Protein AF-A0A537DXW2-F1 (afdb_monomer_lite)

Radius of gyration: 21.52 Å; chains: 1; bounding box: 60×39×65 Å

Secondary structure (DSSP, 8-state):
----THHHHHHHHHHHHHHHHHHHHHHHHHHHHHHHHHHHHHHHHHHT--HHHHHHHHTTHHHHHHHHHHHHHHHHHHHHHHHHH---HHHHHHHHHHHHHHHHT--HHHHHHHHHHHHHHHHHHHHHHH--EEETTT--EEEEETTTEEEETTT--EE----PPPHHHHHHHHHHHHHHHHHHHHTTTS---HHHHHHHHHHHHHHHHHHHHHHHHHHHHHH----EE----TT--------

Sequence (243 aa):
MAVSNSGGDLLSQIIKRDVAKAARGAALLYIVNAIIVILFDLAIFLIGTPFFLFWVRLTGFEWILDSFATVIALYAVAAFLWARHKQGAGLGVHFYILGLLGLTAGALLFSWGGVQFLSAGYWLRQYHKSGVARSGMDGGEVAVYGNQSLVNQKSSRLVRIGYDIPRSWIKAGAVAFVVGIVLYYSRYLVQASFGLISAAGIGWILLIDGISLVGSLFVQRMYMQGYVRLPPSAGYDDRTQPS

Foldseek 3Di:
DDDDPVFLVLVVVQLLVVLLVLLVLLLVLLVVVLVVLVVVVVVCVVVDDPPPVVVVVVVCVSVVLSVLSVVLSVLSVVLSVCSVPDQDLVSLVSLQVSLVSLLVNLDLSSLLSSQSSPLSSVSSNLCVQQSWKAFPPPRATWTDDPNHWIARPVVRDTFDPFRDDPPVLLVQLQVLLVQLVCLLCVCVVDDDDPVSVVSNSSSSSSNSNSCSSNVVVVCSVPPRPGGIDSDHHDPPDPPDDDD

pLDDT: mean 70.37, std 15.04, range [30.23, 91.75]

Structure (mmCIF, N/CA/C/O backbone):
data_AF-A0A537DXW2-F1
#
_entry.id   AF-A0A537DXW2-F1
#
loop_
_atom_site.group_PDB
_atom_site.id
_atom_site.type_symbol
_atom_site.label_atom_id
_atom_site.label_alt_id
_atom_site.label_comp_id
_atom_site.label_asym_id
_atom_site.label_entity_id
_atom_site.label_seq_id
_atom_site.pdbx_PDB_ins_code
_atom_site.Cartn_x
_atom_site.Cartn_y
_atom_site.Cartn_z
_atom_site.occupancy
_atom_site.B_iso_or_equiv
_atom_site.auth_seq_id
_atom_site.auth_comp_id
_atom_site.auth_asym_id
_atom_site.auth_atom_id
_atom_site.pdbx_PDB_model_num
ATOM 1 N N . MET A 1 1 ? -30.648 8.014 32.872 1.00 32.00 1 MET A N 1
ATOM 2 C CA . MET A 1 1 ? -29.562 7.148 33.380 1.00 32.00 1 MET A CA 1
ATOM 3 C C . MET A 1 1 ? -28.525 7.033 32.277 1.00 32.00 1 MET A C 1
ATOM 5 O O . MET A 1 1 ? -28.891 6.695 31.160 1.00 32.00 1 MET A O 1
ATOM 9 N N . ALA A 1 2 ? -27.292 7.459 32.548 1.00 30.34 2 ALA A N 1
ATOM 10 C CA . ALA A 1 2 ? -26.235 7.599 31.552 1.00 30.34 2 ALA A CA 1
ATOM 11 C C . ALA A 1 2 ? -25.697 6.224 31.128 1.00 30.34 2 ALA A C 1
ATOM 13 O O . ALA A 1 2 ? -25.146 5.493 31.946 1.00 30.34 2 ALA A O 1
ATOM 14 N N . VAL A 1 3 ? -25.856 5.884 29.848 1.00 33.69 3 VAL A N 1
ATOM 15 C CA . VAL A 1 3 ? -25.162 4.754 29.223 1.00 33.69 3 VAL A CA 1
ATOM 16 C C . VAL A 1 3 ? -23.713 5.190 29.011 1.00 33.69 3 VAL A C 1
ATOM 18 O O . VAL A 1 3 ? -23.442 6.153 28.296 1.00 33.69 3 VAL A O 1
ATOM 21 N N . SER A 1 4 ? -22.781 4.535 29.697 1.00 33.47 4 SER A N 1
ATOM 22 C CA . SER A 1 4 ? -21.355 4.849 29.648 1.00 33.47 4 SER A CA 1
ATOM 23 C C . SER A 1 4 ? -20.779 4.583 28.253 1.00 33.47 4 SER A C 1
ATOM 25 O O . SER A 1 4 ? -20.608 3.436 27.845 1.00 33.47 4 SER A O 1
ATOM 27 N N . ASN A 1 5 ? -20.426 5.660 27.555 1.00 40.28 5 ASN A N 1
ATOM 28 C CA . ASN A 1 5 ? -19.821 5.707 26.217 1.00 40.28 5 ASN A CA 1
ATOM 29 C C . ASN A 1 5 ? -18.340 5.241 26.163 1.00 40.28 5 ASN A C 1
ATOM 31 O O . ASN A 1 5 ? -17.616 5.560 25.224 1.00 40.28 5 ASN A O 1
ATOM 35 N N . SER A 1 6 ? -17.849 4.499 27.161 1.00 46.34 6 SER A N 1
ATOM 36 C CA . SER A 1 6 ? -16.411 4.235 27.354 1.00 46.34 6 SER A CA 1
ATOM 37 C C . SER A 1 6 ? -15.802 3.237 26.358 1.00 46.34 6 SER A C 1
ATOM 39 O O . SER A 1 6 ? -14.612 3.317 26.052 1.00 46.34 6 SER A O 1
ATOM 41 N N . GLY A 1 7 ? -16.599 2.313 25.810 1.00 47.34 7 GLY A N 1
ATOM 42 C CA . GLY A 1 7 ? -16.123 1.314 24.842 1.00 47.34 7 GLY A CA 1
ATOM 43 C C . GLY A 1 7 ? -15.805 1.891 23.456 1.00 47.34 7 GLY A C 1
ATOM 44 O O . GLY A 1 7 ? -14.847 1.457 22.813 1.00 47.34 7 GLY A O 1
ATOM 45 N N . GLY A 1 8 ? -16.565 2.903 23.019 1.00 55.16 8 GLY A N 1
ATOM 46 C CA . GLY A 1 8 ? -16.348 3.590 21.741 1.00 55.16 8 GLY A CA 1
ATOM 47 C C . GLY A 1 8 ? -15.055 4.407 21.730 1.00 55.16 8 GLY A C 1
ATOM 48 O O . GLY A 1 8 ? -14.306 4.370 20.754 1.00 55.16 8 GLY A O 1
ATOM 49 N N . ASP A 1 9 ? -14.735 5.065 22.846 1.00 66.00 9 ASP A N 1
ATOM 50 C CA . ASP A 1 9 ? -13.517 5.870 22.976 1.00 66.00 9 ASP A CA 1
ATOM 51 C C . ASP A 1 9 ? -12.240 5.021 22.971 1.00 66.00 9 ASP A C 1
ATOM 53 O O . ASP A 1 9 ? -11.249 5.398 22.340 1.00 66.00 9 ASP A O 1
ATOM 57 N N . LEU A 1 10 ? -12.256 3.844 23.602 1.00 68.88 10 LEU A N 1
ATOM 58 C CA . LEU A 1 10 ? -11.097 2.946 23.629 1.00 68.88 10 LEU A CA 1
ATOM 59 C C . LEU A 1 10 ? -10.863 2.255 22.279 1.00 68.88 10 LEU A C 1
ATOM 61 O O . LEU A 1 10 ? -9.730 2.229 21.797 1.00 68.88 10 LEU A O 1
ATOM 65 N N . LEU A 1 11 ? -11.912 1.756 21.616 1.00 70.50 11 LEU A N 1
ATOM 66 C CA . LEU A 1 11 ? -11.786 1.158 20.281 1.00 70.50 11 LEU A CA 1
ATOM 67 C C . LEU A 1 11 ? -11.264 2.183 19.258 1.00 70.50 11 LEU A C 1
ATOM 69 O O . LEU A 1 11 ? -10.358 1.879 18.478 1.00 70.50 11 LEU A O 1
ATOM 73 N N . SER A 1 12 ? -11.771 3.420 19.328 1.00 72.44 12 SER A N 1
ATOM 74 C CA . SER A 1 12 ? -11.280 4.573 18.564 1.00 72.44 12 SER A CA 1
ATOM 75 C C . SER A 1 12 ? -9.779 4.776 18.756 1.00 72.44 12 SER A C 1
ATOM 77 O O . SER A 1 12 ? -9.037 4.897 17.784 1.00 72.44 12 SER A O 1
ATOM 79 N N . GLN A 1 13 ? -9.301 4.782 20.003 1.00 75.88 13 GLN A N 1
ATOM 80 C CA . GLN A 1 13 ? -7.884 4.985 20.309 1.00 75.88 13 GLN A CA 1
ATOM 81 C C . GLN A 1 13 ? -6.996 3.860 19.768 1.00 75.88 13 GLN A C 1
ATOM 83 O O . GLN A 1 13 ? -5.937 4.145 19.202 1.00 75.88 13 GLN A O 1
ATOM 88 N N . ILE A 1 14 ? -7.422 2.599 19.890 1.00 75.12 14 ILE A N 1
ATOM 89 C CA . ILE A 1 14 ? -6.649 1.453 19.394 1.00 75.12 14 ILE A CA 1
ATOM 90 C C . ILE A 1 14 ? -6.556 1.502 17.860 1.00 75.12 14 ILE A C 1
ATOM 92 O O . ILE A 1 14 ? -5.457 1.401 17.315 1.00 75.12 14 ILE A O 1
ATOM 96 N N . ILE A 1 15 ? -7.671 1.751 17.162 1.00 76.12 15 ILE A N 1
ATOM 97 C CA . ILE A 1 15 ? -7.683 1.871 15.694 1.00 76.12 15 ILE A CA 1
ATOM 98 C C . ILE A 1 15 ? -6.811 3.044 15.245 1.00 76.12 15 ILE A C 1
ATOM 100 O O . ILE A 1 15 ? -5.989 2.885 14.343 1.00 76.12 15 ILE A O 1
ATOM 104 N N . LYS A 1 16 ? -6.920 4.203 15.907 1.00 78.19 16 LYS A N 1
ATOM 105 C CA . LYS A 1 16 ? -6.106 5.382 15.587 1.00 78.19 16 LYS A CA 1
ATOM 106 C C . LYS A 1 16 ? -4.612 5.101 15.732 1.00 78.19 16 LYS A C 1
ATOM 108 O O . LYS A 1 16 ? -3.823 5.480 14.862 1.00 78.19 16 LYS A O 1
ATOM 113 N N . ARG A 1 17 ? -4.219 4.418 16.809 1.00 79.88 17 ARG A N 1
ATOM 114 C CA . ARG A 1 17 ? -2.830 4.016 17.058 1.00 79.88 17 ARG A CA 1
ATOM 115 C C . ARG A 1 17 ? -2.320 3.069 15.975 1.00 79.88 17 ARG A C 1
ATOM 117 O O . ARG A 1 17 ? -1.222 3.271 15.457 1.00 79.88 17 ARG A O 1
ATOM 124 N N . ASP A 1 18 ? -3.103 2.055 15.630 1.00 77.75 18 ASP A N 1
ATOM 125 C CA . ASP A 1 18 ? -2.675 1.015 14.696 1.00 77.75 18 ASP A CA 1
ATOM 126 C C . ASP A 1 18 ? -2.626 1.540 13.249 1.00 77.75 18 ASP A C 1
ATOM 128 O O . ASP A 1 18 ? -1.686 1.225 12.518 1.00 77.75 18 ASP A O 1
ATOM 132 N N . VAL A 1 19 ? -3.545 2.439 12.873 1.00 80.06 19 VAL A N 1
ATOM 133 C CA . VAL A 1 19 ? -3.497 3.205 11.615 1.00 80.06 19 VAL A CA 1
ATOM 134 C C . VAL A 1 19 ? -2.250 4.084 11.549 1.00 80.06 19 VAL A C 1
ATOM 136 O O . VAL A 1 19 ? -1.533 4.052 10.551 1.00 80.06 19 VAL A O 1
ATOM 139 N N . ALA A 1 20 ? -1.944 4.843 12.606 1.00 83.25 20 ALA A N 1
ATOM 140 C CA . ALA A 1 20 ? -0.754 5.693 12.632 1.00 83.25 20 ALA A CA 1
ATOM 141 C C . ALA A 1 20 ? 0.541 4.867 12.549 1.00 83.25 20 ALA A C 1
ATOM 143 O O . ALA A 1 20 ? 1.503 5.283 11.903 1.00 83.25 20 ALA A O 1
ATOM 144 N N . LYS A 1 21 ? 0.565 3.676 13.162 1.00 83.62 21 LYS A N 1
ATOM 145 C CA . LYS A 1 21 ? 1.690 2.739 13.067 1.00 83.62 21 LYS A CA 1
ATOM 146 C C . LYS A 1 21 ? 1.869 2.205 11.643 1.00 83.62 21 LYS A C 1
ATOM 148 O O . LYS A 1 21 ? 3.000 2.175 11.163 1.00 83.62 21 LYS A O 1
ATOM 153 N N . ALA A 1 22 ? 0.781 1.831 10.967 1.00 81.31 22 ALA A N 1
ATOM 154 C CA . ALA A 1 22 ? 0.820 1.391 9.573 1.00 81.31 22 ALA A CA 1
ATOM 155 C C . ALA A 1 22 ? 1.251 2.527 8.632 1.00 81.31 22 ALA A C 1
ATOM 157 O O . ALA A 1 22 ? 2.165 2.344 7.836 1.00 81.31 22 ALA A O 1
ATOM 158 N N . ALA A 1 23 ? 0.683 3.727 8.791 1.00 85.12 23 ALA A N 1
ATOM 159 C CA . ALA A 1 23 ? 1.073 4.907 8.020 1.00 85.12 23 ALA A CA 1
ATOM 160 C C . ALA A 1 23 ? 2.555 5.267 8.222 1.00 85.12 23 ALA A C 1
ATOM 162 O O . ALA A 1 23 ? 3.233 5.637 7.269 1.00 85.12 23 ALA A O 1
ATOM 163 N N . ARG A 1 24 ? 3.088 5.105 9.443 1.00 87.06 24 ARG A N 1
ATOM 164 C CA . ARG A 1 24 ? 4.523 5.276 9.718 1.00 87.06 24 ARG A CA 1
ATOM 165 C C . ARG A 1 24 ? 5.373 4.259 8.962 1.00 87.06 24 ARG A C 1
ATOM 167 O O . ARG A 1 24 ? 6.374 4.640 8.367 1.00 87.06 24 ARG A O 1
ATOM 174 N N . GLY A 1 25 ? 5.000 2.979 9.022 1.00 85.00 25 GLY A N 1
ATOM 175 C CA . GLY A 1 25 ? 5.703 1.908 8.313 1.00 85.00 25 GLY A CA 1
ATOM 176 C C . GLY A 1 25 ? 5.724 2.153 6.806 1.00 85.00 25 GLY A C 1
ATOM 177 O O . GLY A 1 25 ? 6.784 2.106 6.188 1.00 85.00 25 GLY A O 1
ATOM 178 N N . ALA A 1 26 ? 4.576 2.522 6.244 1.00 85.38 26 ALA A N 1
ATOM 179 C CA . ALA A 1 26 ? 4.427 2.847 4.835 1.00 85.38 26 ALA A CA 1
ATOM 180 C C . ALA A 1 26 ? 5.252 4.077 4.421 1.00 85.38 26 ALA A C 1
ATOM 182 O O . ALA A 1 26 ? 5.969 4.029 3.424 1.00 85.38 26 ALA A O 1
ATOM 183 N N . ALA A 1 27 ? 5.223 5.153 5.215 1.00 87.94 27 ALA A N 1
ATOM 184 C CA . ALA A 1 27 ? 6.027 6.346 4.957 1.00 87.94 27 ALA A CA 1
ATOM 185 C C . ALA A 1 27 ? 7.534 6.045 4.994 1.00 87.94 27 ALA A C 1
ATOM 187 O O . ALA A 1 27 ? 8.271 6.524 4.138 1.00 87.94 27 ALA A O 1
ATOM 188 N N . LEU A 1 28 ? 7.993 5.211 5.935 1.00 89.94 28 LEU A N 1
ATOM 189 C CA . LEU A 1 28 ? 9.390 4.770 5.977 1.00 89.94 28 LEU A CA 1
ATOM 190 C C . LEU A 1 28 ? 9.774 3.982 4.724 1.00 89.94 28 LEU A C 1
ATOM 192 O O . LEU A 1 28 ? 10.837 4.232 4.167 1.00 89.94 28 LEU A O 1
ATOM 196 N N . LEU A 1 29 ? 8.912 3.080 4.248 1.00 87.44 29 LEU A N 1
ATOM 197 C CA . LEU A 1 29 ? 9.158 2.346 3.004 1.00 87.44 29 LEU A CA 1
ATOM 198 C C . LEU A 1 29 ? 9.270 3.284 1.800 1.00 87.44 29 LEU A C 1
ATOM 200 O O . LEU A 1 29 ? 10.146 3.088 0.965 1.00 87.44 29 LEU A O 1
ATOM 204 N N . TYR A 1 30 ? 8.434 4.323 1.738 1.00 89.25 30 TYR A N 1
ATOM 205 C CA . TYR A 1 30 ? 8.470 5.305 0.653 1.00 89.25 30 TYR A CA 1
ATOM 206 C C . TYR A 1 30 ? 9.748 6.148 0.693 1.00 89.25 30 TYR A C 1
ATOM 208 O O . TYR A 1 30 ? 10.359 6.367 -0.348 1.00 89.25 30 TYR A O 1
ATOM 216 N N . ILE A 1 31 ? 10.189 6.567 1.886 1.00 88.69 31 ILE A N 1
ATOM 217 C CA . ILE A 1 31 ? 11.461 7.283 2.072 1.00 88.69 31 ILE A CA 1
ATOM 218 C C . ILE A 1 31 ? 12.637 6.402 1.655 1.00 88.69 31 ILE A C 1
ATOM 220 O O . ILE A 1 31 ? 13.476 6.833 0.871 1.00 88.69 31 ILE A O 1
ATOM 224 N N . VAL A 1 32 ? 12.703 5.170 2.168 1.00 89.00 32 VAL A N 1
ATOM 225 C CA . VAL A 1 32 ? 13.796 4.242 1.851 1.00 89.00 32 VAL A CA 1
ATOM 226 C C . VAL A 1 32 ? 13.831 3.968 0.352 1.00 89.00 32 VAL A C 1
ATOM 228 O O . VAL A 1 32 ? 14.907 3.985 -0.236 1.00 89.00 32 VAL A O 1
ATOM 231 N N . ASN A 1 33 ? 12.670 3.789 -0.284 1.00 86.88 33 ASN A N 1
ATOM 232 C CA . ASN A 1 33 ? 12.611 3.611 -1.727 1.00 86.88 33 ASN A CA 1
ATOM 233 C C . ASN A 1 33 ? 13.124 4.844 -2.482 1.00 86.88 33 ASN A C 1
ATOM 235 O O . ASN A 1 33 ? 13.945 4.689 -3.376 1.00 86.88 33 ASN A O 1
ATOM 239 N N . ALA A 1 34 ? 12.693 6.053 -2.107 1.00 84.31 34 ALA A N 1
ATOM 240 C CA . ALA A 1 34 ? 13.171 7.287 -2.732 1.00 84.31 34 ALA A CA 1
ATOM 241 C C . ALA A 1 34 ? 14.695 7.444 -2.598 1.00 84.31 34 ALA A C 1
ATOM 243 O O . ALA A 1 34 ? 15.363 7.765 -3.573 1.00 84.31 34 ALA A O 1
ATOM 244 N N . ILE A 1 35 ? 15.260 7.136 -1.425 1.00 85.81 35 ILE A N 1
ATOM 245 C CA . ILE A 1 35 ? 16.714 7.154 -1.209 1.00 85.81 35 ILE A CA 1
ATOM 246 C C . ILE A 1 35 ? 17.415 6.138 -2.115 1.00 85.81 35 ILE A C 1
ATOM 248 O O . ILE A 1 35 ? 18.430 6.469 -2.717 1.00 85.81 35 ILE A O 1
ATOM 252 N N . ILE A 1 36 ? 16.893 4.912 -2.222 1.00 85.06 36 ILE A N 1
ATOM 253 C CA . ILE A 1 36 ? 17.482 3.875 -3.081 1.00 85.06 36 ILE A CA 1
ATOM 254 C C . ILE A 1 36 ? 17.478 4.315 -4.545 1.00 85.06 36 ILE A C 1
ATOM 256 O O . ILE A 1 36 ? 18.496 4.141 -5.205 1.00 85.06 36 ILE A O 1
ATOM 260 N N . VAL A 1 37 ? 16.376 4.891 -5.035 1.00 79.69 37 VAL A N 1
ATOM 261 C CA . VAL A 1 37 ? 1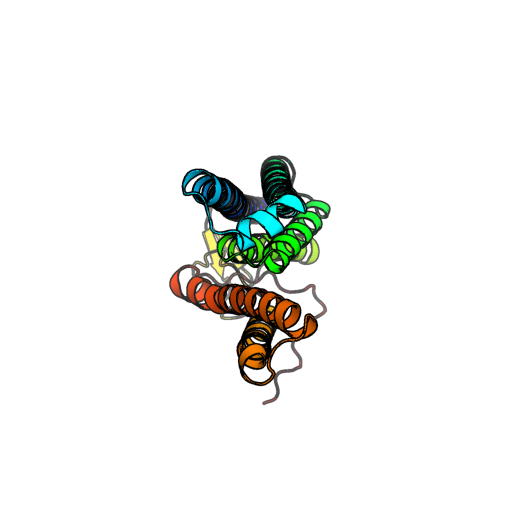6.268 5.382 -6.420 1.00 79.69 37 VAL A CA 1
ATOM 262 C C . VAL A 1 37 ? 17.313 6.472 -6.682 1.00 79.69 37 VAL A C 1
ATOM 264 O O . VAL A 1 37 ? 18.156 6.291 -7.554 1.00 79.69 37 VAL A O 1
ATOM 267 N N . ILE A 1 38 ? 17.375 7.500 -5.829 1.00 80.75 38 ILE A N 1
ATOM 268 C CA . ILE A 1 38 ? 18.338 8.606 -5.964 1.00 80.75 38 ILE A CA 1
ATOM 269 C C . ILE A 1 38 ? 19.791 8.102 -5.903 1.00 80.75 38 ILE A C 1
ATOM 271 O O . ILE A 1 38 ? 20.649 8.526 -6.677 1.00 80.75 38 ILE A O 1
ATOM 275 N N . LEU A 1 39 ? 20.102 7.192 -4.970 1.00 80.12 39 LEU A N 1
ATOM 276 C CA . LEU A 1 39 ? 21.452 6.634 -4.837 1.00 80.12 39 LEU A CA 1
ATOM 277 C C . LEU A 1 39 ? 21.829 5.744 -6.023 1.00 80.12 39 LEU A C 1
ATOM 279 O O . LEU A 1 39 ? 22.996 5.720 -6.412 1.00 80.12 39 LEU A O 1
ATOM 283 N N . PHE A 1 40 ? 20.872 5.006 -6.583 1.00 76.00 40 PHE A N 1
ATOM 284 C CA . PHE A 1 40 ? 21.092 4.175 -7.759 1.00 76.00 40 PHE A CA 1
ATOM 285 C C . PHE A 1 40 ? 21.366 5.037 -8.997 1.00 76.00 40 PHE A C 1
ATOM 287 O O . PHE A 1 40 ? 22.355 4.797 -9.694 1.00 76.00 40 PHE A O 1
ATOM 294 N N . ASP A 1 41 ? 20.589 6.101 -9.198 1.00 69.62 41 ASP A N 1
ATOM 295 C CA . ASP A 1 41 ? 20.779 7.060 -10.292 1.00 69.62 41 ASP A CA 1
ATOM 296 C C . ASP A 1 41 ? 22.130 7.799 -10.167 1.00 69.62 41 ASP A C 1
ATOM 298 O O . ASP A 1 41 ? 22.854 8.000 -11.156 1.00 69.62 41 ASP A O 1
ATOM 302 N N . LEU A 1 42 ? 22.553 8.107 -8.934 1.00 71.38 42 LEU A N 1
ATOM 303 C CA . LEU A 1 42 ? 23.879 8.656 -8.634 1.00 71.38 42 LEU A CA 1
ATOM 304 C C . LEU A 1 42 ? 25.015 7.640 -8.864 1.00 71.38 42 LEU A C 1
ATOM 306 O O . LEU A 1 42 ? 26.071 7.996 -9.386 1.00 71.38 42 LEU A O 1
ATOM 310 N N . ALA A 1 43 ? 24.835 6.369 -8.504 1.00 70.12 43 ALA A N 1
ATOM 311 C CA . ALA A 1 43 ? 25.845 5.333 -8.735 1.00 70.12 43 ALA A CA 1
ATOM 312 C C . ALA A 1 43 ? 26.067 5.090 -10.238 1.00 70.12 43 ALA A C 1
ATOM 314 O O . ALA A 1 43 ? 27.208 4.988 -10.693 1.00 70.12 43 ALA A O 1
ATOM 315 N N . ILE A 1 44 ? 24.987 5.087 -11.025 1.00 65.75 44 ILE A N 1
ATOM 316 C CA . ILE A 1 44 ? 25.038 5.023 -12.492 1.00 65.75 44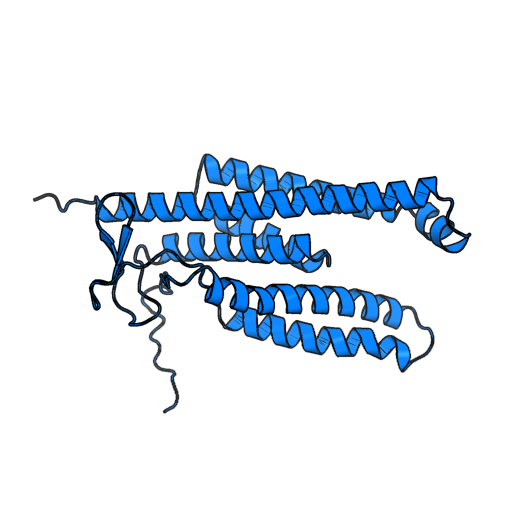 ILE A CA 1
ATOM 317 C C . ILE A 1 44 ? 25.779 6.234 -13.083 1.00 65.75 44 ILE A C 1
ATOM 319 O O . ILE A 1 44 ? 26.501 6.083 -14.072 1.00 65.75 44 ILE A O 1
ATOM 323 N N . PHE A 1 45 ? 25.641 7.423 -12.477 1.00 62.00 45 PHE A N 1
ATOM 324 C CA . PHE A 1 45 ? 26.415 8.620 -12.837 1.00 62.00 45 PHE A CA 1
ATOM 325 C C . PHE A 1 45 ? 27.913 8.441 -12.618 1.00 62.00 45 PHE A C 1
ATOM 327 O O . PHE A 1 45 ? 28.697 8.694 -13.529 1.00 62.00 45 PHE A O 1
ATOM 334 N N . LEU A 1 46 ? 28.303 7.983 -11.432 1.00 65.31 46 LEU A N 1
ATOM 335 C CA . LEU A 1 46 ? 29.707 7.882 -11.033 1.00 65.31 46 LEU A CA 1
ATOM 336 C C . LEU A 1 46 ? 30.477 6.808 -11.812 1.00 65.31 46 LEU A C 1
ATOM 338 O O . LEU A 1 46 ? 31.673 6.965 -12.040 1.00 65.31 46 LEU A O 1
ATOM 342 N N . ILE A 1 47 ? 29.807 5.729 -12.224 1.00 62.97 47 ILE A N 1
ATOM 343 C CA . ILE A 1 47 ? 30.449 4.563 -12.853 1.00 62.97 47 ILE A CA 1
ATOM 344 C C . ILE A 1 47 ? 30.603 4.728 -14.381 1.00 62.97 47 ILE A C 1
ATOM 346 O O . ILE A 1 47 ? 31.291 3.932 -15.014 1.00 62.97 47 ILE A O 1
ATOM 350 N N . GLY A 1 48 ? 30.059 5.796 -14.981 1.00 55.22 48 GLY A N 1
ATOM 351 C CA . GLY A 1 48 ? 30.260 6.107 -16.402 1.00 55.22 48 GLY A CA 1
ATOM 352 C C . GLY A 1 48 ? 29.609 5.066 -17.312 1.00 55.22 48 GLY A C 1
ATOM 353 O O . GLY A 1 48 ? 30.265 4.185 -17.862 1.00 55.22 48 GLY A O 1
ATOM 354 N N . THR A 1 49 ? 28.289 5.136 -17.460 1.00 54.78 49 THR A N 1
ATOM 355 C CA . THR A 1 49 ? 27.549 4.145 -18.248 1.00 54.78 49 THR A CA 1
ATOM 356 C C . THR A 1 49 ? 27.653 4.374 -19.766 1.00 54.78 49 THR A C 1
ATOM 358 O O . THR A 1 49 ? 27.767 5.512 -20.227 1.00 54.78 49 THR A O 1
ATOM 361 N N . PRO A 1 50 ? 27.623 3.286 -20.567 1.00 54.97 50 PRO A N 1
ATOM 362 C CA . PRO A 1 50 ? 27.781 3.323 -22.019 1.00 54.97 50 PRO A CA 1
ATOM 363 C C . PRO A 1 50 ? 26.686 4.161 -22.696 1.00 54.97 50 PRO A C 1
ATOM 365 O O . PRO A 1 50 ? 25.574 4.283 -22.184 1.00 54.97 50 PRO A O 1
ATOM 368 N N . PHE A 1 51 ? 27.014 4.689 -23.880 1.00 52.50 51 PHE A N 1
ATOM 369 C CA . PHE A 1 51 ? 26.288 5.681 -24.696 1.00 52.50 51 PHE A CA 1
ATOM 370 C C . PHE A 1 51 ? 24.739 5.649 -24.632 1.00 52.50 51 PHE A C 1
ATOM 372 O O . PHE A 1 51 ? 24.112 6.699 -24.677 1.00 52.50 51 PHE A O 1
ATOM 379 N N . PHE A 1 52 ? 24.096 4.483 -24.501 1.00 50.97 52 PHE A N 1
ATOM 380 C CA . PHE A 1 52 ? 22.632 4.346 -24.444 1.00 50.97 52 PHE A CA 1
ATOM 381 C C . PHE A 1 52 ? 21.984 4.888 -23.152 1.00 50.97 52 PHE A C 1
ATOM 383 O O . PHE A 1 52 ? 20.971 5.582 -23.229 1.00 50.97 52 PHE A O 1
ATOM 390 N N . LEU A 1 53 ? 22.568 4.638 -21.972 1.00 53.31 53 LEU A N 1
ATOM 391 C CA . LEU A 1 53 ? 22.055 5.189 -20.703 1.00 53.31 53 LEU A CA 1
ATOM 392 C C . LEU A 1 53 ? 22.303 6.703 -20.613 1.00 53.31 53 LEU A C 1
ATOM 394 O O . LEU A 1 53 ? 21.478 7.441 -20.084 1.00 53.31 53 LEU A O 1
ATOM 398 N N . PHE A 1 54 ? 23.374 7.183 -21.249 1.00 52.38 54 PHE A N 1
ATOM 399 C CA . PHE A 1 54 ? 23.651 8.611 -21.410 1.00 52.38 54 PHE A CA 1
ATOM 400 C C . PHE A 1 54 ? 22.574 9.340 -22.247 1.00 52.38 54 PHE A C 1
ATOM 402 O O . PHE A 1 54 ? 22.192 10.462 -21.916 1.00 52.38 54 PHE A O 1
ATOM 409 N N . TRP A 1 55 ? 22.020 8.695 -23.286 1.00 49.94 55 TRP A N 1
ATOM 410 C CA . TRP A 1 55 ? 20.923 9.244 -24.103 1.00 49.94 55 TRP A CA 1
ATOM 411 C C . TRP A 1 55 ? 19.588 9.328 -23.355 1.00 49.94 55 TRP A C 1
ATOM 413 O O . TRP A 1 55 ? 18.910 10.349 -23.453 1.00 49.94 55 TRP A O 1
ATOM 423 N N . VAL A 1 56 ? 19.225 8.307 -22.567 1.00 52.97 56 VAL A N 1
ATOM 424 C CA . VAL A 1 56 ? 18.049 8.364 -21.670 1.00 52.97 56 VAL A CA 1
ATOM 425 C C . VAL A 1 56 ? 18.186 9.532 -20.688 1.00 52.97 56 VAL A C 1
ATOM 427 O O . VAL A 1 56 ? 17.211 10.221 -20.391 1.00 52.97 56 VAL A O 1
ATOM 430 N N . ARG A 1 57 ? 19.414 9.853 -20.282 1.00 52.41 57 ARG A N 1
ATOM 431 C CA . ARG A 1 57 ? 19.719 10.966 -19.385 1.00 52.41 57 ARG A CA 1
ATOM 432 C C . ARG A 1 57 ? 19.528 12.361 -19.971 1.00 52.41 57 ARG A C 1
ATOM 434 O O . ARG A 1 57 ? 18.992 13.235 -19.294 1.00 52.41 57 ARG A O 1
ATOM 441 N N . LEU A 1 58 ? 19.917 12.572 -21.231 1.00 52.16 58 LEU A N 1
ATOM 442 C CA . LEU A 1 58 ? 19.728 13.852 -21.934 1.00 52.16 58 LEU A CA 1
ATOM 443 C C . LEU A 1 58 ? 18.246 14.235 -22.082 1.00 52.16 58 LEU A C 1
ATOM 445 O O . LEU A 1 58 ? 17.934 15.409 -22.259 1.00 52.16 58 LEU A O 1
ATOM 449 N N . THR A 1 59 ? 17.330 13.268 -21.960 1.00 56.53 59 THR A N 1
ATOM 450 C CA . THR A 1 59 ? 15.881 13.521 -22.003 1.00 56.53 59 THR A CA 1
ATOM 451 C C . THR A 1 59 ? 15.299 14.073 -20.693 1.00 56.53 59 THR A C 1
ATOM 453 O O . THR A 1 59 ? 14.127 14.437 -20.663 1.00 56.53 59 THR A O 1
ATOM 456 N N . GLY A 1 60 ? 16.083 14.147 -19.607 1.00 59.19 60 GLY A N 1
ATOM 457 C CA . GLY A 1 60 ? 15.617 14.629 -18.298 1.00 59.19 60 GLY A CA 1
ATOM 458 C C . GLY A 1 60 ? 14.734 13.635 -17.529 1.00 59.19 60 GLY A C 1
ATOM 459 O O . GLY A 1 60 ? 14.220 13.965 -16.464 1.00 59.19 60 GLY A O 1
ATOM 460 N N . PHE A 1 61 ? 14.569 12.415 -18.045 1.00 60.69 61 PHE A N 1
ATOM 461 C CA . PHE A 1 61 ? 13.658 11.405 -17.507 1.00 60.69 61 PHE A CA 1
ATOM 462 C C . PHE A 1 61 ? 14.031 10.920 -16.092 1.00 60.69 61 PHE A C 1
ATOM 464 O O . PHE A 1 61 ? 13.139 10.700 -15.278 1.00 60.69 61 PHE A O 1
ATOM 471 N N . GLU A 1 62 ? 15.324 10.832 -15.759 1.00 63.12 62 GLU A N 1
ATOM 472 C CA . GLU A 1 62 ? 15.796 10.463 -14.406 1.00 63.12 62 GLU A CA 1
ATOM 473 C C . GLU A 1 62 ? 15.393 11.506 -13.354 1.00 63.12 62 GLU A C 1
ATOM 475 O O . GLU A 1 62 ? 14.770 11.172 -12.351 1.00 63.12 62 GLU A O 1
ATOM 480 N N . TRP A 1 63 ? 15.610 12.795 -13.638 1.00 64.75 63 TRP A N 1
ATOM 481 C CA . TRP A 1 63 ? 15.198 13.889 -12.749 1.00 64.75 63 TRP A CA 1
ATOM 482 C C . TRP A 1 63 ? 13.692 13.888 -12.482 1.00 64.75 63 TRP A C 1
ATOM 484 O O . TRP A 1 63 ? 13.245 14.239 -11.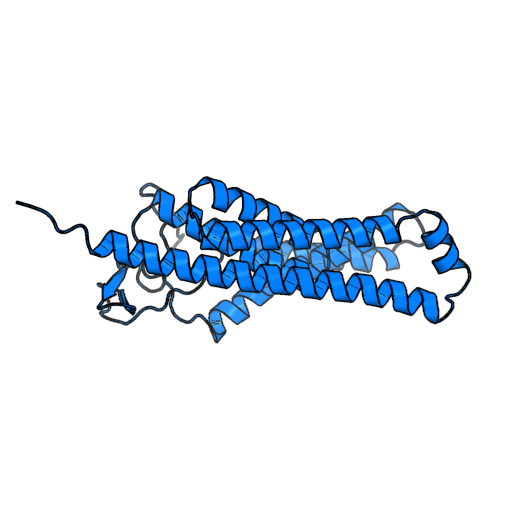388 1.00 64.75 63 TRP A O 1
ATOM 494 N N . ILE A 1 64 ? 12.901 13.495 -13.483 1.00 68.62 64 ILE A N 1
ATOM 495 C CA . ILE A 1 64 ? 11.450 13.365 -13.366 1.00 68.62 64 ILE A CA 1
ATOM 496 C C . ILE A 1 64 ? 11.098 12.211 -12.416 1.00 68.62 64 ILE A C 1
ATOM 498 O O . ILE A 1 64 ? 10.270 12.402 -11.524 1.00 68.62 64 ILE A O 1
ATOM 502 N N . LEU A 1 65 ? 11.740 11.046 -12.547 1.00 70.19 65 LEU A N 1
ATOM 503 C CA . LEU A 1 65 ? 11.520 9.894 -11.664 1.00 70.19 65 LEU A CA 1
ATOM 504 C C . LEU A 1 65 ? 11.949 10.171 -10.216 1.00 70.19 65 LEU A C 1
ATOM 506 O O . LEU A 1 65 ? 11.168 9.906 -9.299 1.00 70.19 65 LEU A O 1
ATOM 510 N N . ASP A 1 66 ? 13.119 10.777 -10.014 1.00 73.12 66 ASP A N 1
ATOM 511 C CA . ASP A 1 66 ? 13.607 11.211 -8.700 1.00 73.12 66 ASP A CA 1
ATOM 512 C C . ASP A 1 66 ? 12.650 12.211 -8.046 1.00 73.12 66 ASP A C 1
ATOM 514 O O . ASP A 1 66 ? 12.300 12.091 -6.863 1.00 73.12 66 ASP A O 1
ATOM 518 N N . SER A 1 67 ? 12.158 13.178 -8.828 1.00 77.06 67 SER A N 1
ATOM 519 C CA . SER A 1 67 ? 11.184 14.161 -8.356 1.00 77.06 67 SER A CA 1
ATOM 520 C C . SER A 1 67 ? 9.869 13.491 -7.963 1.00 77.06 67 SER A C 1
ATOM 522 O O . SER A 1 67 ? 9.332 13.782 -6.894 1.00 77.06 67 SER A O 1
ATOM 524 N N . PHE A 1 68 ? 9.362 12.553 -8.771 1.00 81.06 68 PHE A N 1
ATOM 525 C CA . PHE A 1 68 ? 8.142 11.813 -8.448 1.00 81.06 68 PHE A CA 1
ATOM 526 C C . PHE A 1 68 ? 8.301 10.969 -7.180 1.00 81.06 68 PHE A C 1
ATOM 528 O O . PHE A 1 68 ? 7.447 11.043 -6.293 1.00 81.06 68 PHE A O 1
ATOM 535 N N . ALA A 1 69 ? 9.397 10.218 -7.051 1.00 82.06 69 ALA A N 1
ATOM 536 C CA . ALA A 1 69 ? 9.677 9.410 -5.867 1.00 82.06 69 ALA A CA 1
ATOM 537 C C . ALA A 1 69 ? 9.762 10.279 -4.600 1.00 82.06 69 ALA A C 1
ATOM 539 O O . ALA A 1 69 ? 9.176 9.942 -3.566 1.00 82.06 69 ALA A O 1
ATOM 540 N N . THR A 1 70 ? 10.417 11.437 -4.703 1.00 85.25 70 THR A N 1
ATOM 541 C CA . THR A 1 70 ? 10.559 12.399 -3.604 1.00 85.25 70 THR A CA 1
ATOM 542 C C . THR A 1 70 ? 9.217 13.015 -3.209 1.00 85.25 70 THR A C 1
ATOM 544 O O . THR A 1 70 ? 8.880 13.047 -2.025 1.00 85.25 70 THR A O 1
ATOM 547 N N . VAL A 1 71 ? 8.405 13.457 -4.175 1.00 87.88 71 VAL A N 1
ATOM 548 C CA . VAL A 1 71 ? 7.075 14.036 -3.912 1.00 87.88 71 VAL A CA 1
ATOM 549 C C . VAL A 1 71 ? 6.147 13.013 -3.255 1.00 87.88 71 VAL A C 1
ATOM 551 O O . VAL A 1 71 ? 5.459 13.342 -2.287 1.00 87.88 71 VAL A O 1
ATOM 554 N N . ILE A 1 72 ? 6.159 11.761 -3.721 1.00 87.38 72 ILE A N 1
ATOM 555 C CA . ILE A 1 72 ? 5.378 10.670 -3.124 1.00 87.38 72 ILE A CA 1
ATOM 556 C C . ILE A 1 72 ? 5.819 10.415 -1.674 1.00 87.38 72 ILE A C 1
ATOM 558 O O . ILE A 1 72 ? 4.970 10.288 -0.786 1.00 87.38 72 ILE A O 1
ATOM 562 N N . ALA A 1 73 ? 7.128 10.393 -1.403 1.00 87.75 73 ALA A N 1
ATOM 563 C CA . ALA A 1 73 ? 7.657 10.225 -0.052 1.00 87.75 73 ALA A CA 1
ATOM 564 C C . ALA A 1 73 ? 7.279 11.395 0.873 1.00 87.75 73 ALA A C 1
ATOM 566 O O . ALA A 1 73 ? 6.807 11.171 1.990 1.00 87.75 73 ALA A O 1
ATOM 567 N N . LEU A 1 74 ? 7.406 12.639 0.406 1.00 91.75 74 LEU A N 1
ATOM 568 C CA . LEU A 1 74 ? 7.005 13.830 1.162 1.00 91.75 74 LEU A CA 1
ATOM 569 C C . LEU A 1 74 ? 5.510 13.817 1.486 1.00 91.75 74 LEU A C 1
ATOM 571 O O . LEU A 1 74 ? 5.115 14.085 2.624 1.00 91.75 74 LEU A O 1
ATOM 575 N N . TYR A 1 75 ? 4.675 13.446 0.517 1.00 91.19 75 TYR A N 1
ATOM 576 C CA . TYR A 1 75 ? 3.238 13.338 0.725 1.00 91.19 75 TYR A CA 1
ATOM 577 C C . TYR A 1 75 ? 2.882 12.229 1.729 1.00 91.19 75 TYR A C 1
ATOM 579 O O . TYR A 1 75 ? 2.031 12.433 2.597 1.00 91.19 75 TYR A O 1
ATOM 587 N N . ALA A 1 76 ? 3.585 11.092 1.694 1.00 88.50 76 ALA A N 1
ATOM 588 C CA . ALA A 1 76 ? 3.429 10.022 2.679 1.00 88.50 76 ALA A CA 1
ATOM 589 C C . ALA A 1 76 ? 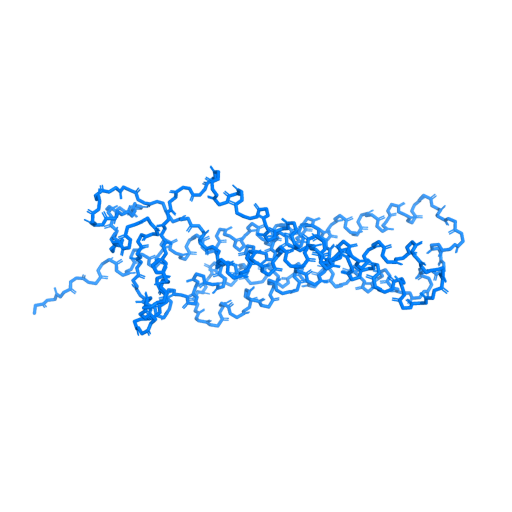3.794 10.474 4.101 1.00 88.50 76 ALA A C 1
ATOM 591 O O . ALA A 1 76 ? 3.074 10.164 5.055 1.00 88.50 76 ALA A O 1
ATOM 592 N N . VAL A 1 77 ? 4.872 11.251 4.249 1.00 90.12 77 VAL A N 1
ATOM 593 C CA . VAL A 1 77 ? 5.272 11.843 5.534 1.00 90.12 77 VAL A CA 1
ATOM 594 C C . VAL A 1 77 ? 4.220 12.828 6.031 1.00 90.12 77 VAL A C 1
ATOM 596 O O . VAL A 1 77 ? 3.818 12.749 7.192 1.00 90.12 77 VAL A O 1
ATOM 599 N N . ALA A 1 78 ? 3.728 13.715 5.164 1.00 89.38 78 ALA A N 1
ATOM 600 C CA . ALA A 1 78 ? 2.679 14.666 5.516 1.00 89.38 78 ALA A CA 1
ATOM 601 C C . ALA A 1 78 ? 1.401 13.949 5.981 1.00 89.38 78 ALA A C 1
ATOM 603 O O . ALA A 1 78 ? 0.846 14.292 7.026 1.00 89.38 78 ALA A O 1
ATOM 604 N N . ALA A 1 79 ? 0.974 12.901 5.271 1.00 87.19 79 ALA A N 1
ATOM 605 C CA . ALA A 1 79 ? -0.185 12.099 5.651 1.00 87.19 79 ALA A CA 1
ATOM 606 C C . ALA A 1 79 ? 0.026 11.349 6.977 1.00 87.19 79 ALA A C 1
ATOM 608 O O . ALA A 1 79 ? -0.888 11.290 7.799 1.00 87.19 79 ALA A O 1
ATOM 609 N N . PHE A 1 80 ? 1.226 10.819 7.233 1.00 86.31 80 PHE A N 1
ATOM 610 C CA . PHE A 1 80 ? 1.571 10.218 8.524 1.00 86.31 80 PHE A CA 1
ATOM 611 C C . PHE A 1 80 ? 1.529 11.244 9.669 1.00 86.31 80 PHE A C 1
ATOM 613 O O . PHE A 1 80 ? 0.931 10.982 10.717 1.00 86.31 80 PHE A O 1
ATOM 620 N N . LEU A 1 81 ? 2.135 12.421 9.483 1.00 86.38 81 LEU A N 1
ATOM 621 C CA . LEU A 1 81 ? 2.113 13.490 10.482 1.00 86.38 81 LEU A CA 1
ATOM 622 C C . LEU A 1 81 ? 0.679 13.945 10.753 1.00 86.38 81 LEU A C 1
ATOM 624 O O . LEU A 1 81 ? 0.293 14.079 11.915 1.00 86.38 81 LEU A O 1
ATOM 628 N N . TRP A 1 82 ? -0.139 14.082 9.710 1.00 85.19 82 TRP A N 1
ATOM 629 C CA . TRP A 1 82 ? -1.561 14.372 9.852 1.00 85.19 82 TRP A CA 1
ATOM 630 C C . TRP A 1 82 ? -2.269 13.273 10.651 1.00 85.19 82 TRP A C 1
ATOM 632 O O . TRP A 1 82 ? -2.923 13.577 11.647 1.00 85.19 82 TRP A O 1
ATOM 642 N N . ALA A 1 83 ? -2.045 11.998 10.328 1.00 81.19 83 ALA A N 1
ATOM 643 C CA . ALA A 1 83 ? -2.612 10.864 11.057 1.00 81.19 83 ALA A CA 1
ATOM 644 C C . ALA A 1 83 ? -2.246 10.845 12.547 1.00 81.19 83 ALA A C 1
ATOM 646 O O . ALA A 1 83 ? -3.031 10.384 13.377 1.00 81.19 83 ALA A O 1
ATOM 647 N N . ARG A 1 84 ? -1.068 11.363 12.905 1.00 79.81 84 ARG A N 1
ATOM 648 C CA . ARG A 1 84 ? -0.641 11.501 14.301 1.00 79.81 84 ARG A CA 1
ATOM 649 C C . ARG A 1 84 ? -1.400 12.605 15.049 1.00 79.81 84 ARG A C 1
ATOM 651 O O . ARG A 1 84 ? -1.589 12.473 16.252 1.00 79.81 84 ARG A O 1
ATOM 658 N N . HIS A 1 85 ? -1.824 13.669 14.364 1.00 77.62 85 HIS A N 1
ATOM 659 C CA . HIS A 1 85 ? -2.392 14.869 14.995 1.00 77.62 85 HIS A CA 1
ATOM 660 C C . HIS A 1 85 ? -3.923 14.930 14.910 1.00 77.62 85 HIS A C 1
ATOM 662 O O . HIS A 1 85 ? -4.578 15.311 15.877 1.00 77.62 85 HIS A O 1
ATOM 668 N N . LYS A 1 86 ? -4.512 14.564 13.765 1.00 73.75 86 LYS A N 1
ATOM 669 C CA . LYS A 1 86 ? -5.962 14.584 13.527 1.00 73.75 86 LYS A CA 1
ATOM 670 C C . LYS A 1 86 ? -6.365 13.423 12.622 1.00 73.75 86 LYS A C 1
ATOM 672 O O . LYS A 1 86 ? -5.956 13.358 11.469 1.00 73.75 86 LYS A O 1
ATOM 677 N N . GLN A 1 87 ? -7.226 12.541 13.126 1.00 66.75 87 GLN A N 1
ATOM 678 C CA . GLN A 1 87 ? -7.812 11.455 12.338 1.00 66.75 87 GLN A CA 1
ATOM 679 C C . GLN A 1 87 ? -9.288 11.749 12.085 1.00 66.75 87 GLN A C 1
ATOM 681 O O . GLN A 1 87 ? -10.092 11.746 13.017 1.00 66.75 87 GLN A O 1
ATOM 686 N N . GLY A 1 88 ? -9.620 12.042 10.830 1.00 66.00 88 GLY A N 1
ATOM 687 C CA . GLY A 1 88 ? -10.985 12.275 10.363 1.00 66.00 88 GLY A CA 1
ATOM 688 C C . GLY A 1 88 ? -11.239 11.569 9.035 1.00 66.00 88 GLY A C 1
ATOM 689 O O . GLY A 1 88 ? -10.302 11.089 8.398 1.00 66.00 88 GLY A O 1
ATOM 690 N N . ALA A 1 89 ? -12.496 11.543 8.592 1.00 63.97 89 ALA A N 1
ATOM 691 C CA . ALA A 1 89 ? -12.920 10.785 7.412 1.00 63.97 89 ALA A CA 1
ATOM 692 C C . ALA A 1 89 ? -12.135 11.134 6.127 1.00 63.97 89 ALA A C 1
ATOM 694 O O . ALA A 1 89 ? -11.879 10.250 5.310 1.00 63.97 89 ALA A O 1
ATOM 695 N N . GLY A 1 90 ? -11.691 12.390 5.978 1.00 74.25 90 GLY A N 1
ATOM 696 C CA . GLY A 1 90 ? -10.875 12.834 4.840 1.00 74.25 90 GLY A CA 1
ATOM 697 C C . GLY A 1 90 ? -9.489 12.182 4.765 1.00 74.25 90 GLY A C 1
ATOM 698 O O . GLY A 1 90 ? -8.988 11.934 3.673 1.00 74.25 90 GLY A O 1
ATOM 699 N N . LEU A 1 91 ? -8.896 11.801 5.903 1.00 82.56 91 LEU A N 1
ATOM 700 C CA . LEU A 1 91 ? -7.569 11.172 5.952 1.00 82.56 91 LEU A CA 1
ATOM 701 C C . LEU A 1 91 ? -7.548 9.810 5.242 1.00 82.56 91 LEU A C 1
ATOM 703 O O . LEU A 1 91 ? -6.560 9.454 4.603 1.00 82.56 91 LEU A O 1
ATOM 707 N N . GLY A 1 92 ? -8.661 9.070 5.299 1.00 81.69 92 GLY A N 1
ATOM 708 C CA . GLY A 1 92 ? -8.786 7.790 4.606 1.00 81.69 92 GLY A CA 1
ATOM 709 C C . GLY A 1 92 ? -8.609 7.928 3.092 1.00 81.69 92 GLY A C 1
ATOM 710 O O . GLY A 1 92 ? -7.989 7.068 2.476 1.00 81.69 92 GLY A O 1
ATOM 711 N N . VAL A 1 93 ? -9.085 9.029 2.497 1.00 86.19 93 VAL A N 1
ATOM 712 C CA . VAL A 1 93 ? -8.930 9.310 1.058 1.00 86.19 93 VAL A CA 1
ATOM 713 C C . VAL A 1 93 ? -7.461 9.526 0.701 1.00 86.19 93 VAL A C 1
ATOM 715 O O . VAL A 1 93 ? -6.980 8.939 -0.264 1.00 86.19 93 VAL A O 1
ATOM 718 N N . HIS A 1 94 ? -6.724 10.291 1.510 1.00 89.25 94 HIS A N 1
ATOM 719 C CA . HIS A 1 94 ? -5.290 10.511 1.301 1.00 89.25 94 HIS A CA 1
ATOM 720 C C . HIS A 1 94 ? -4.493 9.203 1.356 1.00 89.25 94 HIS A C 1
ATOM 722 O O . HIS A 1 94 ? -3.599 8.993 0.539 1.00 89.25 94 HIS A O 1
ATOM 728 N N . PHE A 1 95 ? -4.863 8.284 2.251 1.00 88.56 95 PHE A N 1
ATOM 729 C CA . PHE A 1 95 ? -4.273 6.948 2.291 1.00 88.56 95 PHE A CA 1
ATOM 730 C C . PHE A 1 95 ? -4.607 6.100 1.058 1.00 88.56 95 PHE A C 1
ATOM 732 O O . PHE A 1 95 ? -3.730 5.400 0.563 1.00 88.56 95 PHE A O 1
ATOM 739 N N . TYR A 1 96 ? -5.818 6.191 0.502 1.00 88.06 96 TYR A N 1
ATOM 740 C CA . TYR A 1 96 ? -6.111 5.525 -0.772 1.00 88.06 96 TYR A CA 1
ATOM 741 C C . TYR A 1 96 ? -5.286 6.094 -1.929 1.00 88.06 96 TYR A C 1
ATOM 743 O O . TYR A 1 96 ? -4.751 5.322 -2.719 1.00 88.06 96 TYR A O 1
ATOM 751 N N . ILE A 1 97 ? -5.144 7.422 -2.005 1.00 89.75 97 ILE A N 1
ATOM 752 C CA . ILE A 1 97 ? -4.325 8.080 -3.034 1.00 89.75 97 ILE A CA 1
ATOM 753 C C . ILE A 1 97 ? -2.865 7.632 -2.912 1.00 89.75 97 ILE A C 1
ATOM 755 O O . ILE A 1 97 ? -2.281 7.194 -3.896 1.00 89.75 97 ILE A O 1
ATOM 759 N N . LEU A 1 98 ? -2.288 7.682 -1.708 1.00 90.00 98 LEU A N 1
ATOM 760 C CA . LEU A 1 98 ? -0.922 7.210 -1.457 1.00 90.00 98 LEU A CA 1
ATOM 761 C C . LEU A 1 98 ? -0.750 5.731 -1.789 1.00 90.00 98 LEU A C 1
ATOM 763 O O . LEU A 1 98 ? 0.275 5.347 -2.346 1.00 90.00 98 LEU A O 1
ATOM 767 N N . GLY A 1 99 ? -1.762 4.927 -1.475 1.00 86.94 99 GLY A N 1
ATOM 768 C CA . GLY A 1 99 ? -1.835 3.522 -1.829 1.00 86.94 99 GLY A CA 1
ATOM 769 C C . GLY A 1 99 ? -1.740 3.279 -3.332 1.00 86.94 99 GLY A C 1
ATOM 770 O O . GLY A 1 99 ? -0.899 2.505 -3.778 1.00 86.94 99 GLY A O 1
ATOM 771 N N . LEU A 1 100 ? -2.561 3.986 -4.111 1.00 89.94 100 LEU A N 1
ATOM 772 C CA . LEU A 1 100 ? -2.558 3.911 -5.572 1.00 89.94 100 LEU A CA 1
ATOM 773 C C . LEU A 1 100 ? -1.232 4.389 -6.164 1.00 89.94 100 LEU A C 1
ATOM 775 O O . LEU A 1 100 ? -0.681 3.697 -7.013 1.00 89.94 100 LEU A O 1
ATOM 779 N N . LEU A 1 101 ? -0.694 5.511 -5.674 1.00 88.12 101 LEU A N 1
ATOM 780 C CA . LEU A 1 101 ? 0.602 6.034 -6.115 1.00 88.12 101 LEU A CA 1
ATOM 781 C C . LEU A 1 101 ? 1.724 5.007 -5.915 1.00 88.12 101 LEU A C 1
ATOM 783 O O . LEU A 1 101 ? 2.542 4.820 -6.812 1.00 88.12 101 LEU A O 1
ATOM 787 N N . GLY A 1 102 ? 1.727 4.306 -4.776 1.00 84.25 102 GLY A N 1
ATOM 788 C CA . GLY A 1 102 ? 2.711 3.263 -4.481 1.00 84.25 102 GLY A CA 1
ATOM 789 C C . GLY A 1 102 ? 2.634 2.061 -5.414 1.00 84.25 102 GLY A C 1
ATOM 790 O O . GLY A 1 102 ? 3.672 1.583 -5.864 1.00 84.25 102 GLY A O 1
ATOM 791 N N . LEU A 1 103 ? 1.420 1.604 -5.736 1.00 84.44 103 LEU A N 1
ATOM 792 C CA . LEU A 1 103 ? 1.213 0.514 -6.695 1.00 84.44 103 LEU A CA 1
ATOM 793 C C . LEU A 1 103 ? 1.673 0.934 -8.103 1.00 84.44 103 LEU A C 1
ATOM 795 O O . LEU A 1 103 ? 2.515 0.297 -8.725 1.00 84.44 103 LEU A O 1
ATOM 799 N N . THR A 1 104 ? 1.244 2.110 -8.568 1.00 82.19 104 THR A N 1
ATOM 800 C CA . THR A 1 104 ? 1.597 2.589 -9.916 1.00 82.19 104 THR A CA 1
ATOM 801 C C . THR A 1 104 ? 3.083 2.895 -10.111 1.00 82.19 104 THR A C 1
ATOM 803 O O . THR A 1 104 ? 3.541 2.948 -11.248 1.00 82.19 104 THR A O 1
ATOM 806 N N . ALA A 1 105 ? 3.842 3.096 -9.028 1.00 78.38 105 ALA A N 1
ATOM 807 C CA . ALA A 1 105 ? 5.265 3.410 -9.101 1.00 78.38 105 ALA A CA 1
ATOM 808 C C . ALA A 1 105 ? 6.138 2.200 -9.481 1.00 78.38 105 ALA A C 1
ATOM 810 O O . ALA A 1 105 ? 7.276 2.388 -9.903 1.00 78.38 105 ALA A O 1
ATOM 811 N N . GLY A 1 106 ? 5.642 0.963 -9.332 1.00 66.38 106 GLY A N 1
ATOM 812 C CA . GLY A 1 106 ? 6.340 -0.223 -9.839 1.00 66.38 106 GLY A CA 1
ATOM 813 C C . GLY A 1 106 ? 7.587 -0.662 -9.080 1.00 66.38 106 GLY A C 1
ATOM 814 O O . GLY A 1 106 ? 8.302 -1.536 -9.558 1.00 66.38 106 GLY A O 1
ATOM 815 N N . ALA A 1 107 ? 7.874 -0.078 -7.916 1.00 77.81 107 ALA A N 1
ATOM 816 C CA . ALA A 1 107 ? 8.971 -0.505 -7.051 1.00 77.81 107 ALA A CA 1
ATOM 817 C C . ALA A 1 107 ? 8.429 -1.323 -5.878 1.00 77.81 107 ALA A C 1
ATOM 819 O O . ALA A 1 107 ? 7.406 -0.975 -5.293 1.00 77.81 107 ALA A O 1
ATOM 820 N N . LEU A 1 108 ? 9.127 -2.392 -5.487 1.00 80.94 108 LEU A N 1
ATOM 821 C CA . LEU A 1 108 ? 8.623 -3.337 -4.484 1.00 80.94 108 LEU A CA 1
ATOM 822 C C . LEU A 1 108 ? 8.342 -2.680 -3.126 1.00 80.94 108 LEU A C 1
ATOM 824 O O . LEU A 1 108 ? 7.317 -2.962 -2.512 1.00 80.94 108 LEU A O 1
ATOM 828 N N . LEU A 1 109 ? 9.199 -1.761 -2.672 1.00 83.38 109 LEU A N 1
ATOM 829 C CA . LEU A 1 109 ? 8.974 -1.045 -1.412 1.00 83.38 109 LEU A CA 1
ATOM 830 C C . LEU A 1 109 ? 7.817 -0.038 -1.519 1.00 83.38 109 LEU A C 1
ATOM 832 O O . LEU A 1 109 ? 7.058 0.107 -0.559 1.00 83.38 109 LEU A O 1
ATOM 836 N N . PHE A 1 110 ? 7.641 0.615 -2.675 1.00 84.06 110 PHE A N 1
ATOM 837 C CA . PHE A 1 110 ? 6.482 1.478 -2.928 1.00 84.06 110 PHE A CA 1
ATOM 838 C C . PHE A 1 110 ? 5.184 0.678 -2.998 1.00 84.06 110 PHE A C 1
ATOM 840 O O . PHE A 1 110 ? 4.210 1.058 -2.358 1.00 84.06 110 PHE A O 1
ATOM 847 N N . SER A 1 111 ? 5.174 -0.459 -3.684 1.00 84.31 111 SER A N 1
ATOM 848 C CA . SER A 1 111 ? 4.003 -1.324 -3.777 1.00 84.31 111 SER A CA 1
ATOM 849 C C . SER A 1 111 ? 3.624 -1.885 -2.401 1.00 84.31 111 SER A C 1
ATOM 851 O O . SER A 1 111 ? 2.476 -1.783 -1.964 1.00 84.31 111 SER A O 1
ATOM 853 N N . TRP A 1 112 ? 4.611 -2.344 -1.625 1.00 84.31 112 TRP A N 1
ATOM 854 C CA . TRP A 1 112 ? 4.397 -2.828 -0.261 1.00 84.31 112 TRP A CA 1
ATOM 855 C C . TRP A 1 112 ? 3.912 -1.735 0.704 1.00 84.31 112 TRP A C 1
ATOM 857 O O . TRP A 1 112 ? 2.989 -1.957 1.494 1.00 84.31 112 TRP A O 1
ATOM 867 N N . GLY A 1 113 ? 4.502 -0.537 0.650 1.00 83.62 113 GLY A N 1
ATOM 868 C CA . GLY A 1 113 ? 4.008 0.618 1.405 1.00 83.62 113 GLY A CA 1
ATOM 869 C C . GLY A 1 113 ? 2.616 1.057 0.936 1.00 83.62 113 GLY A C 1
ATOM 870 O O . GLY A 1 113 ? 1.780 1.435 1.756 1.00 83.62 113 GLY A O 1
ATOM 871 N N . GLY A 1 114 ? 2.324 0.906 -0.356 1.00 84.44 114 GLY A N 1
ATOM 872 C CA . GLY A 1 114 ? 1.025 1.175 -0.957 1.00 84.44 114 GLY A CA 1
ATOM 873 C C . GLY A 1 114 ? -0.057 0.277 -0.376 1.00 84.44 114 GLY A C 1
ATOM 874 O O . GLY A 1 114 ? -1.087 0.773 0.077 1.00 84.44 114 GLY A O 1
ATOM 875 N N . VAL A 1 115 ? 0.208 -1.027 -0.252 1.00 83.94 115 VAL A N 1
ATOM 876 C CA . VAL A 1 115 ? -0.696 -1.968 0.429 1.00 83.94 115 VAL A CA 1
ATOM 877 C C . VAL A 1 115 ? -0.948 -1.552 1.883 1.00 83.94 115 VAL A C 1
ATOM 879 O O . VAL A 1 115 ? -2.091 -1.609 2.346 1.00 83.94 115 VAL A O 1
ATOM 882 N N . GLN A 1 116 ? 0.071 -1.079 2.607 1.00 85.19 116 GLN A N 1
ATOM 883 C CA . GLN A 1 116 ? -0.101 -0.595 3.984 1.00 85.19 116 GLN A CA 1
ATOM 884 C C . GLN A 1 116 ? -0.979 0.662 4.057 1.00 85.19 116 GLN A C 1
ATOM 886 O O . GLN A 1 116 ? -1.866 0.730 4.911 1.00 85.19 116 GLN A O 1
ATOM 891 N N . PHE A 1 117 ? -0.792 1.626 3.151 1.00 86.50 117 PHE A N 1
ATOM 892 C CA . PHE A 1 117 ? -1.643 2.814 3.065 1.00 86.50 117 PHE A CA 1
ATOM 893 C C . PHE A 1 117 ? -3.080 2.471 2.658 1.00 86.50 117 PHE A C 1
ATOM 895 O O . PHE A 1 117 ? -4.017 2.900 3.330 1.00 86.50 117 PHE A O 1
ATOM 902 N N . LEU A 1 118 ? -3.281 1.633 1.635 1.00 85.75 118 LEU A N 1
ATOM 903 C CA . LEU A 1 118 ? -4.612 1.158 1.239 1.00 85.75 118 LEU A CA 1
ATOM 904 C C . LEU A 1 118 ? -5.338 0.505 2.416 1.00 85.75 118 LEU A C 1
ATOM 906 O O . LEU A 1 118 ? -6.513 0.782 2.664 1.00 85.75 118 LEU A O 1
ATOM 910 N N . SER A 1 119 ? -4.625 -0.322 3.177 1.00 80.25 119 SER A N 1
ATOM 911 C CA . SER A 1 119 ? -5.192 -1.003 4.337 1.00 80.25 119 SER A CA 1
ATOM 912 C C . SER A 1 119 ? -5.542 -0.019 5.460 1.00 80.25 119 SER A C 1
ATOM 914 O O . SER A 1 119 ? -6.644 -0.079 6.003 1.00 80.25 119 SER A O 1
ATOM 916 N N . ALA A 1 120 ? -4.676 0.959 5.745 1.00 81.50 120 ALA A N 1
ATOM 917 C CA . ALA A 1 120 ? -4.955 2.028 6.705 1.00 81.50 120 ALA A CA 1
ATOM 918 C C . ALA A 1 120 ? -6.196 2.857 6.315 1.00 81.50 120 ALA A C 1
ATOM 920 O O . ALA A 1 120 ? -7.062 3.115 7.154 1.00 81.50 120 ALA A O 1
ATOM 921 N N . GLY A 1 121 ? -6.325 3.224 5.034 1.00 81.81 121 GLY A N 1
ATOM 922 C CA . GLY A 1 121 ? -7.503 3.913 4.498 1.00 81.81 121 GLY A CA 1
ATOM 923 C C . GLY A 1 121 ? -8.775 3.065 4.584 1.00 81.81 121 GLY A C 1
ATOM 924 O O . GLY A 1 121 ? -9.855 3.577 4.898 1.00 81.81 121 GLY A O 1
ATOM 925 N N . TYR A 1 122 ? -8.653 1.755 4.368 1.00 80.25 122 TYR A N 1
ATOM 926 C CA . TYR A 1 122 ? -9.742 0.797 4.525 1.00 80.25 122 TYR A CA 1
ATOM 927 C C . TYR A 1 122 ? -10.243 0.706 5.963 1.00 80.25 122 TYR A C 1
ATOM 929 O O . TYR A 1 122 ? -11.446 0.866 6.181 1.00 80.25 122 TYR A O 1
ATOM 937 N N . TRP A 1 123 ? -9.358 0.547 6.949 1.00 78.19 123 TRP A N 1
ATOM 938 C CA . TRP A 1 123 ? -9.770 0.461 8.355 1.00 78.19 123 TRP A CA 1
ATOM 939 C C . TRP A 1 123 ? -10.407 1.755 8.847 1.00 78.19 123 TRP A C 1
ATOM 941 O O . TRP A 1 123 ? -11.436 1.713 9.516 1.00 78.19 123 TRP A O 1
ATOM 951 N N . LEU A 1 124 ? -9.849 2.909 8.469 1.00 78.44 124 LEU A N 1
ATOM 952 C CA . LEU A 1 124 ? -10.381 4.206 8.883 1.00 78.44 124 LEU A CA 1
ATOM 953 C C . LEU A 1 124 ? -11.791 4.431 8.316 1.00 78.44 124 LEU A C 1
ATOM 955 O O . LEU A 1 124 ? -12.700 4.856 9.030 1.00 78.44 124 LEU A O 1
ATOM 959 N N . ARG A 1 125 ? -12.005 4.070 7.043 1.00 78.12 125 ARG A N 1
ATOM 960 C CA . ARG A 1 125 ? -13.321 4.133 6.390 1.00 78.12 125 ARG A CA 1
ATOM 961 C C . ARG A 1 125 ? -14.324 3.170 7.023 1.00 78.12 125 ARG A C 1
ATOM 963 O O . ARG A 1 125 ? -15.470 3.550 7.244 1.00 78.12 125 ARG A O 1
ATOM 970 N N . GLN A 1 126 ? -13.906 1.935 7.279 1.00 74.00 126 GLN A N 1
ATOM 971 C CA . GLN A 1 126 ? -14.727 0.906 7.914 1.00 74.00 126 GLN A CA 1
ATOM 972 C C . GLN A 1 126 ? -15.167 1.333 9.324 1.00 74.00 126 GLN A C 1
ATOM 974 O O . GLN A 1 126 ? -16.353 1.259 9.647 1.00 74.00 126 GLN A O 1
ATOM 979 N N . TYR A 1 127 ? -14.238 1.858 10.127 1.00 74.12 127 TYR A N 1
ATOM 980 C CA . TYR A 1 127 ? -14.505 2.355 11.475 1.00 74.12 127 TYR A CA 1
ATOM 981 C C . TYR A 1 127 ? -15.521 3.502 11.474 1.00 74.12 127 TYR A C 1
ATOM 983 O O . TYR A 1 127 ? -16.513 3.442 12.195 1.00 74.12 127 TYR A O 1
ATOM 991 N N . HIS A 1 128 ? -15.333 4.503 10.606 1.00 74.06 128 HIS A N 1
ATOM 992 C CA . HIS A 1 128 ? -16.262 5.631 10.498 1.00 74.06 128 HIS A CA 1
ATOM 993 C C . HIS A 1 128 ? -17.672 5.236 10.038 1.00 74.06 128 HIS A C 1
ATOM 995 O O . HIS A 1 128 ? -18.620 5.957 10.331 1.00 74.06 128 HIS A O 1
ATOM 1001 N N . LYS A 1 129 ? -17.820 4.124 9.307 1.00 72.25 129 LYS A N 1
ATOM 1002 C CA . LYS A 1 129 ? -19.119 3.656 8.804 1.00 72.25 129 LYS A CA 1
ATOM 1003 C C . LYS A 1 129 ? -19.862 2.733 9.763 1.00 72.25 129 LYS A C 1
ATOM 1005 O O . LYS A 1 129 ? -21.085 2.776 9.790 1.00 72.25 129 LYS A O 1
ATOM 1010 N N . SER A 1 130 ? -19.151 1.850 10.459 1.00 65.94 130 SER A N 1
ATOM 1011 C CA . SER A 1 130 ? -19.770 0.777 11.248 1.00 65.94 130 SER A CA 1
ATOM 1012 C C . SER A 1 130 ? -19.762 1.050 12.747 1.00 65.94 130 SER A C 1
ATOM 1014 O O . SER A 1 130 ? -20.673 0.599 13.431 1.00 65.94 130 SER A O 1
ATOM 1016 N N . GLY A 1 131 ? -18.749 1.748 13.275 1.00 62.66 131 GLY A N 1
ATOM 1017 C CA . GLY A 1 131 ? -18.575 1.978 14.716 1.00 62.66 131 GLY A CA 1
ATOM 1018 C C . GLY A 1 131 ? -18.396 0.710 15.568 1.00 62.66 131 GLY A C 1
ATOM 1019 O O . GLY A 1 131 ? -18.178 0.815 16.771 1.00 62.66 131 GLY A O 1
ATOM 1020 N N . VAL A 1 132 ? -18.459 -0.480 14.962 1.00 64.50 132 VAL A N 1
ATOM 1021 C CA . VAL A 1 132 ? -18.452 -1.790 15.621 1.00 64.50 132 VAL A CA 1
ATOM 1022 C C . VAL A 1 132 ? -17.357 -2.642 14.996 1.00 64.50 132 VAL A C 1
ATOM 1024 O O . VAL A 1 132 ? -17.109 -2.577 13.798 1.00 64.50 132 VAL A O 1
ATOM 1027 N N . ALA A 1 133 ? -16.698 -3.463 15.803 1.00 66.56 133 ALA A N 1
ATOM 1028 C CA . ALA A 1 133 ? -15.711 -4.434 15.358 1.00 66.56 133 ALA A CA 1
ATOM 1029 C C . ALA A 1 133 ? -16.264 -5.857 15.539 1.00 66.56 133 ALA A C 1
ATOM 1031 O O . ALA A 1 133 ? -16.920 -6.146 16.535 1.00 66.56 133 ALA A O 1
ATOM 1032 N N . ARG A 1 134 ? -16.015 -6.759 14.588 1.00 66.88 134 ARG A N 1
ATOM 1033 C CA . ARG A 1 134 ? -16.423 -8.174 14.625 1.00 66.88 134 ARG A CA 1
ATOM 1034 C C . ARG A 1 134 ? -15.228 -9.091 14.418 1.00 66.88 134 ARG A C 1
ATOM 1036 O O . ARG A 1 134 ? -14.224 -8.714 13.830 1.00 66.88 134 ARG A O 1
ATOM 1043 N N . SER A 1 135 ? -15.308 -10.320 14.900 1.00 61.75 135 SER A N 1
ATOM 1044 C CA . SER A 1 135 ? -14.264 -11.314 14.703 1.00 61.75 135 SER A CA 1
ATOM 1045 C C . SER A 1 135 ? -14.385 -11.926 13.310 1.00 61.75 135 SER A C 1
ATOM 1047 O O . SER A 1 135 ? -15.466 -12.334 12.896 1.00 61.75 135 SER A O 1
ATOM 1049 N N . GLY A 1 136 ? -13.271 -12.038 12.588 1.00 60.47 136 GLY A N 1
ATOM 1050 C CA . GLY A 1 136 ? -13.229 -12.714 11.290 1.00 60.47 136 GLY A CA 1
ATOM 1051 C C . GLY A 1 136 ? -13.244 -14.241 11.361 1.00 60.47 136 GLY A C 1
ATOM 1052 O O . GLY A 1 136 ? -13.366 -14.859 10.307 1.00 60.47 136 GLY A O 1
ATOM 1053 N N . MET A 1 137 ? -13.122 -14.833 12.558 1.00 61.09 137 MET A N 1
ATOM 1054 C CA . MET A 1 137 ? -13.273 -16.281 12.765 1.00 61.09 137 MET A CA 1
ATOM 1055 C C . MET A 1 137 ? -14.748 -16.674 12.874 1.00 61.09 137 MET A C 1
ATOM 1057 O O . MET A 1 137 ? -15.228 -17.457 12.064 1.00 61.09 137 MET A O 1
ATOM 1061 N N . ASP A 1 138 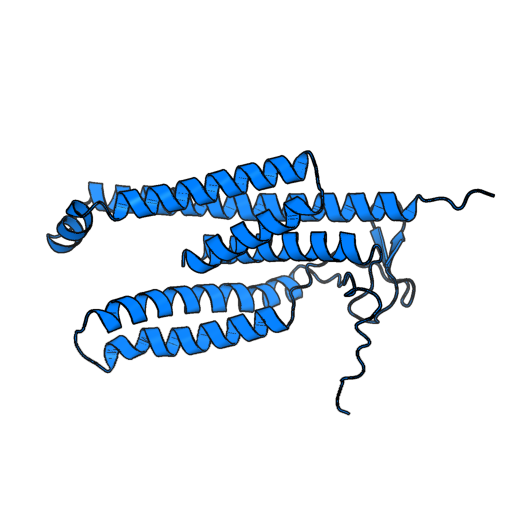? -15.478 -16.072 13.820 1.00 62.19 138 ASP A N 1
ATOM 1062 C CA . ASP A 1 138 ? -16.817 -16.556 14.204 1.00 62.19 138 ASP A CA 1
ATOM 1063 C C . ASP A 1 138 ? -17.938 -15.528 13.969 1.00 62.19 138 ASP A C 1
ATOM 1065 O O . ASP A 1 138 ? -19.086 -15.757 14.371 1.00 62.19 138 ASP A O 1
ATOM 1069 N N . GLY A 1 139 ? -17.594 -14.357 13.415 1.00 62.88 139 GLY A N 1
ATOM 1070 C CA . GLY A 1 139 ? -18.502 -13.221 13.217 1.00 62.88 139 GLY A CA 1
ATOM 1071 C C . GLY A 1 139 ? -18.930 -12.505 14.504 1.00 62.88 139 GLY A C 1
ATOM 1072 O O . GLY A 1 139 ? -19.671 -11.529 14.428 1.00 62.88 139 GLY A O 1
ATOM 1073 N N . GLY A 1 140 ? -18.481 -12.979 15.672 1.00 63.38 140 GLY A N 1
ATOM 1074 C CA . GLY A 1 140 ? -18.865 -12.446 16.981 1.00 63.38 140 GLY A CA 1
ATOM 1075 C C . GLY A 1 140 ? -18.391 -11.013 17.195 1.00 63.38 140 GLY A C 1
ATOM 1076 O O . GLY A 1 140 ? -17.334 -10.626 16.698 1.00 63.38 140 GLY A O 1
ATOM 1077 N N . GLU A 1 141 ? -19.169 -10.216 17.921 1.00 69.31 141 GLU A N 1
ATOM 1078 C CA . GLU A 1 141 ? -18.791 -8.838 18.229 1.00 69.31 141 GLU A CA 1
ATOM 1079 C C . GLU A 1 141 ? -17.527 -8.797 19.086 1.00 69.31 141 GLU A C 1
ATOM 1081 O O . GLU A 1 141 ? -17.299 -9.628 19.971 1.00 69.31 141 GLU A O 1
ATOM 1086 N N . VAL A 1 142 ? -16.666 -7.841 18.765 1.00 68.94 142 VAL A N 1
ATOM 1087 C CA . VAL A 1 142 ? -15.392 -7.638 19.434 1.00 68.94 142 VAL A CA 1
ATOM 1088 C C . VAL A 1 142 ? -15.552 -6.453 20.363 1.00 68.94 142 VAL A C 1
ATOM 1090 O O . VAL A 1 142 ? -15.734 -5.319 19.921 1.00 68.94 142 VAL A O 1
ATOM 1093 N N . ALA A 1 143 ? -15.467 -6.732 21.656 1.00 64.44 143 ALA A N 1
ATOM 1094 C CA . ALA A 1 143 ? -15.510 -5.722 22.695 1.00 64.44 143 ALA A CA 1
ATOM 1095 C C . ALA A 1 143 ? -14.112 -5.460 23.247 1.00 64.44 143 ALA A C 1
ATOM 1097 O O . ALA A 1 143 ? -13.227 -6.318 23.216 1.00 64.44 143 ALA A O 1
ATOM 1098 N N . VAL A 1 144 ? -13.918 -4.254 23.768 1.00 64.25 144 VAL A N 1
ATOM 1099 C CA . VAL A 1 144 ? -12.698 -3.904 24.488 1.00 64.25 144 VAL A CA 1
ATOM 1100 C C . VAL A 1 144 ? -12.702 -4.626 25.836 1.00 64.25 144 VAL A C 1
ATOM 1102 O O . VAL A 1 144 ? -13.678 -4.561 26.578 1.00 64.25 144 VAL A O 1
ATOM 1105 N N . TYR A 1 145 ? -11.606 -5.310 26.149 1.00 58.47 145 TYR A N 1
ATOM 1106 C CA . TYR A 1 145 ? -11.352 -5.927 27.444 1.00 58.47 145 TYR A CA 1
ATOM 1107 C C . TYR A 1 145 ? -10.121 -5.271 28.070 1.00 58.47 145 TYR A C 1
ATOM 1109 O O . TYR A 1 145 ? -9.019 -5.351 27.523 1.00 58.47 145 TYR A O 1
ATOM 1117 N N . GLY A 1 146 ? -10.291 -4.604 29.210 1.00 59.16 146 GLY A N 1
ATOM 1118 C CA . GLY A 1 146 ? -9.227 -3.818 29.842 1.00 59.16 146 GLY A CA 1
ATOM 1119 C C . GLY A 1 146 ? -8.770 -2.622 28.995 1.00 59.16 146 GLY A C 1
ATOM 1120 O O . GLY A 1 146 ? -9.500 -2.130 28.141 1.00 59.16 146 GLY A O 1
ATOM 1121 N N . ASN A 1 147 ? -7.544 -2.145 29.226 1.00 57.56 147 ASN A N 1
ATOM 1122 C CA . ASN A 1 147 ? -7.064 -0.898 28.613 1.00 57.56 147 ASN A CA 1
ATOM 1123 C C . ASN A 1 147 ? -6.516 -1.062 27.183 1.00 57.56 147 ASN A C 1
ATOM 1125 O O . ASN A 1 147 ? -6.300 -0.060 26.505 1.00 57.56 147 ASN A O 1
ATOM 1129 N N . GLN A 1 148 ? -6.214 -2.289 26.731 1.00 58.53 148 GLN A N 1
ATOM 1130 C CA . GLN A 1 148 ? -5.487 -2.509 25.465 1.00 58.53 148 GLN A CA 1
ATOM 1131 C C . GLN A 1 148 ? -5.849 -3.790 24.699 1.00 58.53 148 GLN A C 1
ATOM 1133 O O . GLN A 1 148 ? -5.361 -3.978 23.582 1.00 58.53 148 GLN A O 1
ATOM 1138 N N . SER A 1 149 ? -6.662 -4.679 25.270 1.00 63.28 149 SER A N 1
ATOM 1139 C CA . SER A 1 149 ? -7.027 -5.951 24.642 1.00 63.28 149 SER A CA 1
ATOM 1140 C C . SER A 1 149 ? -8.419 -5.887 24.031 1.00 63.28 149 SER A C 1
ATOM 1142 O O . SER A 1 149 ? -9.307 -5.210 24.538 1.00 63.28 149 SER A O 1
ATOM 1144 N N . LEU A 1 150 ? -8.618 -6.621 22.941 1.00 69.12 150 LEU A N 1
ATOM 1145 C CA . LEU A 1 150 ? -9.937 -6.862 22.376 1.00 69.12 150 LEU A CA 1
ATOM 1146 C C . LEU A 1 150 ? -10.309 -8.322 22.623 1.00 69.12 150 LEU A C 1
ATOM 1148 O O . LEU A 1 150 ? -9.448 -9.196 22.547 1.00 69.12 150 LEU A O 1
ATOM 1152 N N . VAL A 1 151 ? -11.574 -8.594 22.923 1.00 67.56 151 VAL A N 1
ATOM 1153 C CA . VAL A 1 151 ? -12.095 -9.945 23.154 1.00 67.56 151 VAL A CA 1
ATOM 1154 C C . VAL A 1 151 ? -13.288 -10.181 22.242 1.00 67.56 151 VAL A C 1
ATOM 1156 O O . VAL A 1 151 ? -14.171 -9.334 22.121 1.00 67.56 151 VAL A O 1
ATOM 1159 N N . ASN A 1 152 ? -13.315 -11.346 21.597 1.00 70.38 152 ASN A N 1
ATOM 1160 C CA . ASN A 1 152 ? -14.496 -11.826 20.894 1.00 70.38 152 ASN A CA 1
ATOM 1161 C C . ASN A 1 152 ? -15.518 -12.257 21.944 1.00 70.38 152 ASN A C 1
ATOM 1163 O O . ASN A 1 152 ? -15.269 -13.207 22.684 1.00 70.38 152 ASN A O 1
ATOM 1167 N N . GLN A 1 153 ? -16.667 -11.590 21.998 1.00 69.38 153 GLN A N 1
ATOM 1168 C CA . GLN A 1 153 ? -17.704 -11.903 22.978 1.00 69.38 153 GLN A CA 1
ATOM 1169 C C . GLN A 1 153 ? -18.285 -13.311 22.799 1.00 69.38 153 GLN A C 1
ATOM 1171 O O . GLN A 1 153 ? -18.714 -13.920 23.772 1.00 69.38 153 GLN A O 1
ATOM 1176 N N . LYS A 1 154 ? -18.263 -13.854 21.576 1.00 71.38 154 LYS A N 1
ATOM 1177 C CA . LYS A 1 154 ? -18.842 -15.165 21.257 1.00 71.38 154 LYS A CA 1
ATOM 1178 C C . LYS A 1 154 ? -17.952 -16.338 21.671 1.00 71.38 154 LYS A C 1
ATOM 1180 O O . LYS A 1 154 ? -18.469 -17.372 22.072 1.00 71.38 154 LYS A O 1
ATOM 1185 N N . SER A 1 155 ? -16.632 -16.199 21.555 1.00 67.75 155 SER A N 1
ATOM 1186 C CA . SER A 1 155 ? -15.675 -17.268 21.892 1.00 67.75 155 SER A CA 1
ATOM 1187 C C . SER A 1 155 ? -14.810 -16.969 23.116 1.00 67.75 155 SER A C 1
ATOM 1189 O O . SER A 1 155 ? -13.961 -17.783 23.469 1.00 67.75 155 SER A O 1
ATOM 1191 N N . SER A 1 156 ? -15.001 -15.810 23.756 1.00 67.19 156 SER A N 1
ATOM 1192 C CA . SER A 1 156 ? -14.241 -15.325 24.921 1.00 67.19 156 SER A CA 1
ATOM 1193 C C . SER A 1 156 ? -12.719 -15.316 24.720 1.00 67.19 156 SER A C 1
ATOM 1195 O O . SER A 1 156 ? -11.951 -15.316 25.679 1.00 67.19 156 SER A O 1
ATOM 1197 N N . ARG A 1 157 ? -12.259 -15.297 23.464 1.00 64.69 157 ARG A N 1
ATOM 1198 C CA . ARG A 1 157 ? -10.837 -15.282 23.106 1.00 64.69 157 ARG A CA 1
ATOM 1199 C C . ARG A 1 157 ? -10.351 -13.860 22.888 1.00 64.69 157 ARG A C 1
ATOM 1201 O O . ARG A 1 157 ? -11.047 -13.044 22.283 1.00 64.69 157 ARG A O 1
ATOM 1208 N N . LEU A 1 158 ? -9.120 -13.598 23.324 1.00 64.75 158 LEU A N 1
ATOM 1209 C CA . LEU A 1 158 ? -8.397 -12.382 22.971 1.00 64.75 158 LEU A CA 1
ATOM 1210 C C . LEU A 1 158 ? -8.197 -12.333 21.455 1.00 64.75 158 LEU A C 1
ATOM 1212 O O . LEU A 1 158 ? -7.681 -13.271 20.848 1.00 64.75 158 LEU A O 1
ATOM 1216 N N . VAL A 1 159 ? -8.596 -11.222 20.851 1.00 60.94 159 VAL A N 1
ATOM 1217 C CA . VAL A 1 159 ? -8.404 -10.944 19.434 1.00 60.94 159 VAL A CA 1
ATOM 1218 C C . VAL A 1 159 ? -7.416 -9.796 19.328 1.00 60.94 159 VAL A C 1
ATOM 1220 O O . VAL A 1 159 ? -7.559 -8.755 19.963 1.00 60.94 159 VAL A O 1
ATOM 1223 N N . ARG A 1 160 ? -6.375 -9.972 18.523 1.00 58.81 160 ARG A N 1
ATOM 1224 C CA . ARG A 1 160 ? -5.502 -8.861 18.137 1.00 58.81 160 ARG A CA 1
ATOM 1225 C C . ARG A 1 160 ? -6.177 -8.081 17.008 1.00 58.81 160 ARG A C 1
ATOM 1227 O O . ARG A 1 160 ? -6.863 -8.697 16.201 1.00 58.81 160 ARG A O 1
ATOM 1234 N N . ILE A 1 161 ? -5.979 -6.768 16.895 1.00 57.84 161 ILE A N 1
ATOM 1235 C CA . ILE A 1 161 ? -6.315 -6.095 15.632 1.00 57.84 161 ILE A CA 1
ATOM 1236 C C . ILE A 1 161 ? -5.332 -6.605 14.586 1.00 57.84 161 ILE A C 1
ATOM 1238 O O . ILE A 1 161 ? -4.151 -6.266 14.601 1.00 57.84 161 ILE A O 1
ATOM 1242 N N . GLY A 1 162 ? -5.810 -7.490 13.729 1.00 53.31 162 GLY A N 1
ATOM 1243 C CA . GLY A 1 162 ? -5.113 -7.939 12.543 1.00 53.31 162 GLY A CA 1
ATOM 1244 C C . GLY A 1 162 ? -5.722 -7.277 11.329 1.00 53.31 162 GLY A C 1
ATOM 1245 O O . GLY A 1 162 ? -6.924 -7.039 11.217 1.00 53.31 162 GLY A O 1
ATOM 1246 N N . TYR A 1 163 ? -4.816 -6.945 10.437 1.00 56.62 163 TYR A N 1
ATOM 1247 C CA . TYR A 1 163 ? -5.042 -6.215 9.216 1.00 56.62 163 T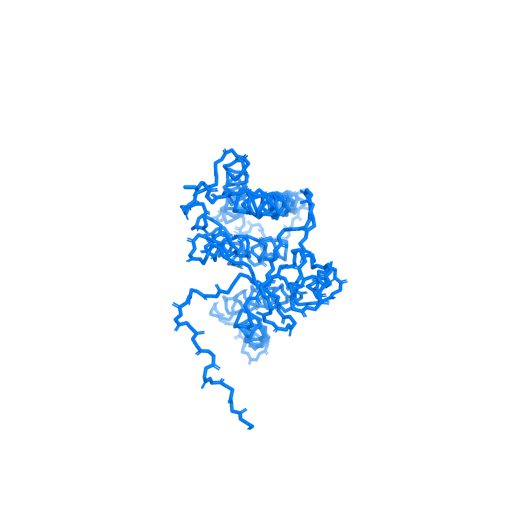YR A CA 1
ATOM 1248 C C . TYR A 1 163 ? -5.829 -7.066 8.229 1.00 56.62 163 TYR A C 1
ATOM 1250 O O . TYR A 1 163 ? -5.246 -7.905 7.550 1.00 56.62 163 TYR A O 1
ATOM 1258 N N . ASP A 1 164 ? -7.150 -6.884 8.171 1.00 59.62 164 ASP A N 1
ATOM 1259 C CA . ASP A 1 164 ? -7.947 -7.565 7.156 1.00 59.62 164 ASP A CA 1
ATOM 1260 C C . ASP A 1 164 ? -7.853 -6.820 5.828 1.00 59.62 164 ASP A C 1
ATOM 1262 O O . ASP A 1 164 ? -8.252 -5.656 5.717 1.00 59.62 164 ASP A O 1
ATOM 1266 N N . ILE A 1 165 ? -7.281 -7.500 4.840 1.00 68.31 165 ILE A N 1
ATOM 1267 C CA . ILE A 1 165 ? -7.205 -7.037 3.461 1.00 68.31 165 ILE A CA 1
ATOM 1268 C C . ILE A 1 165 ? -8.376 -7.677 2.708 1.00 68.31 165 ILE A C 1
ATOM 1270 O O . ILE A 1 165 ? -8.585 -8.891 2.817 1.00 68.31 165 ILE A O 1
ATOM 1274 N N . PRO A 1 166 ? -9.165 -6.908 1.936 1.00 71.00 166 PRO A N 1
ATOM 1275 C CA . PRO A 1 166 ? -10.267 -7.462 1.164 1.00 71.00 166 PRO A CA 1
ATOM 1276 C C . PRO A 1 166 ? -9.806 -8.623 0.279 1.00 71.00 166 PRO A C 1
ATOM 1278 O O . PRO A 1 166 ? -8.866 -8.492 -0.505 1.00 71.00 166 PRO A O 1
ATOM 1281 N N . ARG A 1 167 ? -10.520 -9.756 0.327 1.00 74.25 167 ARG A N 1
ATOM 1282 C CA . ARG A 1 167 ? -10.247 -10.907 -0.560 1.00 74.25 167 ARG A CA 1
ATOM 1283 C C . ARG A 1 167 ? -10.273 -10.522 -2.042 1.00 74.25 167 ARG A C 1
ATOM 1285 O O . ARG A 1 167 ? -9.586 -11.144 -2.845 1.00 74.25 167 ARG A O 1
ATOM 1292 N N . SER A 1 168 ? -11.050 -9.502 -2.405 1.00 77.69 168 SER A N 1
ATOM 1293 C CA . SER A 1 168 ? -11.072 -8.939 -3.755 1.00 77.69 168 SER A CA 1
ATOM 1294 C C . SER A 1 168 ? -9.730 -8.328 -4.167 1.00 77.69 168 SER A C 1
ATOM 1296 O O . SER A 1 168 ? -9.349 -8.482 -5.320 1.00 77.69 168 SER A O 1
ATOM 1298 N N . TRP A 1 169 ? -8.980 -7.705 -3.252 1.00 79.81 169 TRP A N 1
ATOM 1299 C CA . TRP A 1 169 ? -7.664 -7.123 -3.548 1.00 79.81 169 TRP A CA 1
ATOM 1300 C C . TRP A 1 169 ? -6.611 -8.197 -3.781 1.00 79.81 169 TRP A C 1
ATOM 1302 O O . TRP A 1 169 ? -5.776 -8.067 -4.664 1.00 79.81 169 TRP A O 1
ATOM 1312 N N . ILE A 1 170 ? -6.701 -9.302 -3.048 1.00 79.50 170 ILE A N 1
ATOM 1313 C CA . ILE A 1 170 ? -5.843 -10.470 -3.256 1.00 79.50 170 ILE A CA 1
ATOM 1314 C C . ILE A 1 170 ? -6.119 -11.101 -4.619 1.00 79.50 170 ILE A C 1
ATOM 1316 O O . ILE A 1 170 ? -5.188 -11.418 -5.352 1.00 79.50 170 ILE A O 1
ATOM 1320 N N . LYS A 1 171 ? -7.400 -11.276 -4.972 1.00 81.81 171 LYS A N 1
ATOM 1321 C CA . LYS A 1 171 ? -7.789 -11.773 -6.298 1.00 81.81 171 LYS A CA 1
ATOM 1322 C C . LYS A 1 171 ? -7.295 -10.833 -7.397 1.00 81.81 171 LYS A C 1
ATOM 1324 O O . LYS A 1 171 ? -6.731 -11.307 -8.375 1.00 81.81 171 LYS A O 1
ATOM 1329 N N . ALA A 1 172 ? -7.448 -9.521 -7.210 1.00 82.06 172 ALA A N 1
ATOM 1330 C CA . ALA A 1 172 ? -6.915 -8.519 -8.127 1.00 82.06 172 ALA A CA 1
ATOM 1331 C C . ALA A 1 172 ? -5.385 -8.615 -8.246 1.00 82.06 172 ALA A C 1
ATOM 1333 O O . ALA A 1 172 ? -4.875 -8.583 -9.356 1.00 82.06 172 ALA A O 1
ATOM 1334 N N . GLY A 1 173 ? -4.668 -8.828 -7.138 1.00 81.94 173 GLY A N 1
ATOM 1335 C CA . GLY A 1 173 ? -3.223 -9.062 -7.130 1.00 81.94 173 GLY A CA 1
ATOM 1336 C C . GLY A 1 173 ? -2.813 -10.330 -7.880 1.00 81.94 173 GLY A C 1
ATOM 1337 O O . GLY A 1 173 ? -1.879 -10.300 -8.671 1.00 81.94 173 GLY A O 1
ATOM 1338 N N . ALA A 1 174 ? -3.541 -11.435 -7.708 1.00 85.00 174 ALA A N 1
ATOM 1339 C CA . ALA A 1 174 ? -3.290 -12.667 -8.457 1.00 85.00 174 ALA A CA 1
ATOM 1340 C C . ALA A 1 174 ? -3.519 -12.477 -9.967 1.00 85.00 174 ALA A C 1
ATOM 1342 O O . ALA A 1 174 ? -2.714 -12.934 -10.775 1.00 85.00 174 ALA A O 1
ATOM 1343 N N . VAL A 1 175 ? -4.580 -11.760 -10.353 1.00 85.06 175 VAL A N 1
ATOM 1344 C CA . VAL A 1 175 ? -4.840 -11.412 -11.759 1.00 85.06 175 VAL A CA 1
ATOM 1345 C C . VAL A 1 175 ? -3.746 -10.491 -12.300 1.00 85.06 175 VAL A C 1
ATOM 1347 O O . VAL A 1 175 ? -3.214 -10.764 -13.372 1.00 85.06 175 VAL A O 1
ATOM 1350 N N . ALA A 1 176 ? -3.363 -9.453 -11.554 1.00 84.69 176 ALA A N 1
ATOM 1351 C CA . ALA A 1 176 ? -2.281 -8.543 -11.923 1.00 84.69 176 ALA A CA 1
ATOM 1352 C C . ALA A 1 176 ? -0.959 -9.295 -12.119 1.00 84.69 176 ALA A C 1
ATOM 1354 O O . ALA A 1 176 ? -0.283 -9.074 -13.115 1.00 84.69 176 ALA A O 1
ATOM 1355 N N . PHE A 1 177 ? -0.641 -10.256 -11.248 1.00 86.75 177 PHE A N 1
ATOM 1356 C CA . PHE A 1 177 ? 0.537 -11.107 -11.392 1.00 86.75 177 PHE A CA 1
ATOM 1357 C C . PHE A 1 177 ? 0.511 -11.912 -12.698 1.00 86.75 177 PHE A C 1
ATOM 1359 O O . PHE A 1 177 ? 1.473 -11.877 -13.460 1.00 86.75 177 PHE A O 1
ATOM 1366 N N . VAL A 1 178 ? -0.599 -12.600 -12.997 1.00 86.56 178 VAL A N 1
ATOM 1367 C CA . VAL A 1 178 ? -0.735 -13.404 -14.225 1.00 86.56 178 VAL A CA 1
ATOM 1368 C C . VAL A 1 178 ? -0.645 -12.527 -15.476 1.00 86.56 178 VAL A C 1
ATOM 1370 O O . VAL A 1 178 ? 0.109 -12.844 -16.394 1.00 86.56 178 VAL A O 1
ATOM 1373 N N . VAL A 1 179 ? -1.363 -11.402 -15.505 1.00 85.56 179 VAL A N 1
ATOM 1374 C CA . VAL A 1 179 ? -1.302 -10.438 -16.617 1.00 85.56 179 VAL A CA 1
ATOM 1375 C C . VAL A 1 179 ? 0.108 -9.863 -16.751 1.00 85.56 179 VAL A C 1
ATOM 1377 O O . VAL A 1 179 ? 0.622 -9.746 -17.861 1.00 85.56 179 VAL A O 1
ATOM 1380 N N . GLY A 1 180 ? 0.763 -9.570 -15.629 1.00 82.62 180 GLY A N 1
ATOM 1381 C CA . GLY A 1 180 ? 2.134 -9.087 -15.575 1.00 82.62 180 GLY A CA 1
ATOM 1382 C C . GLY A 1 180 ? 3.129 -10.069 -16.192 1.00 82.62 180 GLY A C 1
ATOM 1383 O O . GLY A 1 180 ? 3.944 -9.655 -17.012 1.00 82.62 180 GLY A O 1
ATOM 1384 N N . ILE A 1 181 ? 3.016 -11.371 -15.889 1.00 84.62 181 ILE A N 1
ATOM 1385 C CA . ILE A 1 181 ? 3.804 -12.434 -16.541 1.00 84.62 181 ILE A CA 1
ATOM 1386 C C . ILE A 1 181 ? 3.589 -12.386 -18.054 1.00 84.62 181 ILE A C 1
ATOM 1388 O O . ILE A 1 181 ? 4.555 -12.303 -18.809 1.00 84.62 181 ILE A O 1
ATOM 1392 N N . VAL A 1 182 ? 2.334 -12.416 -18.508 1.00 84.31 182 VAL A N 1
ATOM 1393 C CA . VAL A 1 182 ? 2.009 -12.452 -19.943 1.00 84.31 182 VAL A CA 1
ATOM 1394 C C . VAL A 1 182 ? 2.587 -11.236 -20.667 1.00 84.31 182 VAL A C 1
ATOM 1396 O O . VAL A 1 182 ? 3.247 -11.387 -21.695 1.00 84.31 182 VAL A O 1
ATOM 1399 N N . LEU A 1 183 ? 2.409 -10.038 -20.110 1.00 82.00 183 LEU A N 1
ATOM 1400 C CA . LEU A 1 183 ? 2.927 -8.804 -20.698 1.00 82.00 183 LEU A CA 1
ATOM 1401 C C . LEU A 1 183 ? 4.457 -8.754 -20.671 1.00 82.00 183 LEU A C 1
ATOM 1403 O O . LEU A 1 183 ? 5.069 -8.400 -21.678 1.00 82.00 183 LEU A O 1
ATOM 1407 N N . TYR A 1 184 ? 5.086 -9.180 -19.575 1.00 76.88 184 TYR A N 1
ATOM 1408 C CA . TYR A 1 184 ? 6.542 -9.214 -19.460 1.00 76.88 184 TYR A CA 1
ATOM 1409 C C . TYR A 1 184 ? 7.173 -10.179 -20.467 1.00 76.88 184 TYR A C 1
ATOM 1411 O O . TYR A 1 184 ? 8.159 -9.829 -21.115 1.00 76.88 184 TYR A O 1
ATOM 1419 N N . TYR A 1 185 ? 6.597 -11.373 -20.642 1.00 77.25 185 TYR A N 1
ATOM 1420 C CA . TYR A 1 185 ? 7.120 -12.376 -21.569 1.00 77.25 185 TYR A CA 1
ATOM 1421 C C . TYR A 1 185 ? 6.716 -12.138 -23.028 1.00 77.25 185 TYR A C 1
ATOM 1423 O O . TYR A 1 185 ? 7.406 -12.622 -23.926 1.00 77.25 185 TYR A O 1
ATOM 1431 N N . SER A 1 186 ? 5.678 -11.337 -23.296 1.00 74.31 186 SER A N 1
ATOM 1432 C CA . SER A 1 186 ? 5.287 -10.984 -24.670 1.00 74.31 186 SER A CA 1
ATOM 1433 C C . SER A 1 186 ? 6.409 -10.285 -25.452 1.00 74.31 186 SER A C 1
ATOM 1435 O O . SER A 1 186 ? 6.508 -10.456 -26.666 1.00 74.31 186 SER A O 1
ATOM 1437 N N . ARG A 1 187 ? 7.339 -9.612 -24.755 1.00 66.94 187 ARG A N 1
ATOM 1438 C CA . ARG A 1 187 ? 8.548 -9.007 -25.346 1.00 66.94 187 ARG A CA 1
ATOM 1439 C C . ARG A 1 187 ? 9.476 -10.004 -26.051 1.00 66.94 187 ARG A C 1
ATOM 1441 O O . ARG A 1 187 ? 10.267 -9.594 -26.890 1.00 66.94 187 ARG A O 1
ATOM 1448 N N . TYR A 1 188 ? 9.425 -11.286 -25.680 1.00 67.56 188 TYR A N 1
ATOM 1449 C CA . TYR A 1 188 ? 10.249 -12.338 -26.286 1.00 67.56 188 TYR A CA 1
ATOM 1450 C C . TYR A 1 188 ? 9.593 -12.972 -27.514 1.00 67.56 188 TYR A C 1
ATOM 1452 O O . TYR A 1 188 ? 10.272 -13.640 -28.287 1.00 67.56 188 TYR A O 1
ATOM 1460 N N . LEU A 1 189 ? 8.283 -12.780 -27.688 1.00 65.31 189 LEU A N 1
ATOM 1461 C CA . LEU A 1 189 ? 7.507 -13.387 -28.770 1.00 65.31 189 LEU A CA 1
ATOM 1462 C C . LEU A 1 189 ? 7.455 -12.504 -30.020 1.00 65.31 189 LEU A C 1
ATOM 1464 O O . LEU A 1 189 ? 7.252 -13.012 -31.118 1.00 65.31 189 LEU A O 1
ATOM 1468 N N . VAL A 1 190 ? 7.648 -11.193 -29.870 1.00 58.47 190 VAL A N 1
ATOM 1469 C CA . VAL A 1 190 ? 7.587 -10.235 -30.975 1.00 58.47 190 VAL A CA 1
ATOM 1470 C C . VAL A 1 190 ? 8.807 -9.319 -30.879 1.00 58.47 190 VAL A C 1
ATOM 1472 O O . VAL A 1 190 ? 8.975 -8.581 -29.912 1.00 58.47 190 VAL A O 1
ATOM 1475 N N . GLN A 1 191 ? 9.707 -9.392 -31.858 1.00 51.34 191 GLN A N 1
ATOM 1476 C CA . GLN A 1 191 ? 10.891 -8.535 -31.895 1.00 51.34 191 GLN A CA 1
ATOM 1477 C C . GLN A 1 191 ? 10.492 -7.072 -32.160 1.00 51.34 191 GLN A C 1
ATOM 1479 O O . GLN A 1 191 ? 9.864 -6.757 -33.165 1.00 51.34 191 GLN A O 1
ATOM 1484 N N . ALA A 1 192 ? 10.923 -6.186 -31.258 1.00 53.06 192 ALA A N 1
ATOM 1485 C CA . ALA A 1 192 ? 11.202 -4.767 -31.496 1.00 53.06 192 ALA A CA 1
ATOM 1486 C C . ALA A 1 192 ? 10.056 -3.874 -32.026 1.00 53.06 192 ALA A C 1
ATOM 1488 O O . ALA A 1 192 ? 10.100 -3.366 -33.143 1.00 53.06 192 ALA A O 1
ATOM 1489 N N . SER A 1 193 ? 9.091 -3.536 -31.167 1.00 57.19 193 SER A N 1
ATOM 1490 C CA . SER A 1 193 ? 8.302 -2.303 -31.335 1.00 57.19 193 SER A CA 1
ATOM 1491 C C . SER A 1 193 ? 8.109 -1.577 -30.000 1.00 57.19 193 SER A C 1
ATOM 1493 O O . SER A 1 193 ? 8.085 -2.199 -28.939 1.00 57.19 193 SER A O 1
ATOM 1495 N N . PHE A 1 194 ? 7.999 -0.242 -30.044 1.00 53.44 194 PHE A N 1
ATOM 1496 C CA . PHE A 1 194 ? 7.886 0.633 -28.863 1.00 53.44 194 PHE A CA 1
ATOM 1497 C C . PHE A 1 194 ? 6.758 0.195 -27.908 1.00 53.44 194 PHE A C 1
ATOM 1499 O O . PHE A 1 194 ? 6.934 0.204 -26.692 1.00 53.44 194 PHE A O 1
ATOM 1506 N N . GLY A 1 195 ? 5.646 -0.311 -28.458 1.00 57.44 195 GLY A N 1
ATOM 1507 C CA . GLY A 1 195 ? 4.530 -0.859 -27.682 1.00 57.44 195 GLY A CA 1
ATOM 1508 C C . GLY A 1 195 ? 4.904 -2.047 -26.785 1.00 57.44 195 GLY A C 1
ATOM 1509 O O . GLY A 1 195 ? 4.334 -2.189 -25.707 1.00 57.44 195 GLY A O 1
ATOM 1510 N N . LEU A 1 196 ? 5.900 -2.856 -27.160 1.00 57.44 196 LEU A N 1
ATOM 1511 C CA . LEU A 1 196 ? 6.358 -3.999 -26.360 1.00 57.44 196 LEU A CA 1
ATOM 1512 C C . LEU A 1 196 ? 7.315 -3.596 -25.233 1.00 57.44 196 LEU A C 1
ATOM 1514 O O . LEU A 1 196 ? 7.338 -4.259 -24.199 1.00 57.44 196 LEU A O 1
ATOM 1518 N N . ILE A 1 197 ? 8.056 -2.491 -25.381 1.00 59.53 197 ILE A N 1
ATOM 1519 C CA . ILE A 1 197 ? 8.877 -1.923 -24.297 1.00 59.53 197 ILE A CA 1
ATOM 1520 C C . ILE A 1 197 ? 7.960 -1.354 -23.207 1.00 59.53 197 ILE A C 1
ATOM 1522 O O . ILE A 1 197 ? 8.140 -1.652 -22.026 1.00 59.53 197 ILE A O 1
ATOM 1526 N N . SER A 1 198 ? 6.921 -0.610 -23.602 1.00 65.06 198 SER A N 1
ATOM 1527 C CA . SER A 1 198 ? 5.895 -0.120 -22.675 1.00 65.06 198 SER A CA 1
ATOM 1528 C C . SER A 1 198 ? 5.105 -1.267 -22.034 1.00 65.06 198 SER A C 1
ATOM 1530 O O . SER A 1 198 ? 4.879 -1.246 -20.826 1.00 65.06 198 SER A O 1
ATOM 1532 N N . ALA A 1 199 ? 4.746 -2.305 -22.801 1.00 69.56 199 ALA A N 1
ATOM 1533 C CA . ALA A 1 199 ? 4.066 -3.489 -22.272 1.00 69.56 199 ALA A CA 1
ATOM 1534 C C . ALA A 1 199 ? 4.933 -4.266 -21.270 1.00 69.56 199 ALA A C 1
ATOM 1536 O O . ALA A 1 199 ? 4.424 -4.691 -20.238 1.00 69.56 199 ALA A O 1
ATOM 1537 N N . ALA A 1 200 ? 6.238 -4.407 -21.520 1.00 68.81 200 ALA A N 1
ATOM 1538 C CA . ALA A 1 200 ? 7.156 -5.050 -20.582 1.00 68.81 200 ALA A CA 1
ATOM 1539 C C . ALA A 1 200 ? 7.320 -4.242 -19.284 1.00 68.81 200 ALA A C 1
ATOM 1541 O O . ALA A 1 200 ? 7.353 -4.833 -18.205 1.00 68.81 200 ALA A O 1
ATOM 1542 N N . GLY A 1 201 ? 7.378 -2.908 -19.376 1.00 71.69 201 GLY A N 1
ATOM 1543 C CA . GLY A 1 201 ? 7.397 -2.017 -18.212 1.00 71.69 201 GLY A CA 1
ATOM 1544 C C . GLY A 1 201 ? 6.124 -2.136 -17.372 1.00 71.69 201 GLY A C 1
ATOM 1545 O O . GLY A 1 201 ? 6.200 -2.401 -16.176 1.00 71.69 201 GLY A O 1
ATOM 1546 N N . ILE A 1 202 ? 4.950 -2.049 -18.006 1.00 78.38 202 ILE A N 1
ATOM 1547 C CA . ILE A 1 202 ? 3.651 -2.257 -17.342 1.00 78.38 202 ILE A CA 1
ATOM 1548 C C . ILE A 1 202 ? 3.562 -3.672 -16.754 1.00 78.38 202 ILE A C 1
ATOM 1550 O O . ILE A 1 202 ? 3.105 -3.847 -15.627 1.00 78.38 202 ILE A O 1
ATOM 1554 N N . GLY A 1 203 ? 4.043 -4.681 -17.482 1.00 78.25 203 GLY A N 1
ATOM 1555 C CA . GLY A 1 203 ? 4.098 -6.061 -17.013 1.00 78.25 203 GLY A CA 1
ATOM 1556 C C . GLY A 1 203 ? 4.922 -6.207 -15.734 1.00 78.25 203 GLY A C 1
ATOM 1557 O O . GLY A 1 203 ? 4.496 -6.888 -14.806 1.00 78.25 203 GLY A O 1
ATOM 1558 N N . TRP A 1 204 ? 6.057 -5.510 -15.642 1.00 79.06 204 TRP A N 1
ATOM 1559 C CA . TRP A 1 204 ? 6.902 -5.499 -14.447 1.00 79.06 204 TRP A CA 1
ATOM 1560 C C . TRP A 1 204 ? 6.231 -4.834 -13.239 1.00 79.06 204 TRP A C 1
ATOM 1562 O O . TRP A 1 204 ? 6.275 -5.380 -12.137 1.00 79.06 204 TRP A O 1
ATOM 1572 N N . ILE A 1 205 ? 5.546 -3.706 -13.454 1.00 82.44 205 ILE A N 1
ATOM 1573 C CA . ILE A 1 205 ? 4.757 -3.022 -12.415 1.00 82.44 205 ILE A CA 1
ATOM 1574 C C . ILE A 1 205 ? 3.684 -3.972 -11.867 1.00 82.44 205 ILE A C 1
ATOM 1576 O O . ILE A 1 205 ? 3.614 -4.213 -10.664 1.00 82.44 205 ILE A O 1
ATOM 1580 N N . LEU A 1 206 ? 2.906 -4.592 -12.760 1.00 83.62 206 LEU A N 1
ATOM 1581 C CA . LEU A 1 206 ? 1.830 -5.515 -12.393 1.00 83.62 206 LEU A CA 1
ATOM 1582 C C . LEU A 1 206 ? 2.336 -6.776 -11.677 1.00 83.62 206 LEU A C 1
ATOM 1584 O O . LEU A 1 206 ? 1.663 -7.282 -10.779 1.00 83.62 206 LEU A O 1
ATOM 1588 N N . LEU A 1 207 ? 3.521 -7.275 -12.042 1.00 86.00 207 LEU A N 1
ATOM 1589 C CA . LEU A 1 207 ? 4.180 -8.377 -11.338 1.00 86.00 207 LEU A CA 1
ATOM 1590 C C . LEU A 1 207 ? 4.496 -8.002 -9.890 1.00 86.00 207 LEU A C 1
ATOM 1592 O O . LEU A 1 207 ? 4.157 -8.751 -8.973 1.00 86.00 207 LEU A O 1
ATOM 1596 N N . ILE A 1 208 ? 5.127 -6.846 -9.682 1.00 85.12 208 ILE A N 1
ATOM 1597 C CA . ILE A 1 208 ? 5.518 -6.359 -8.356 1.00 85.12 208 ILE A CA 1
ATOM 1598 C C . ILE A 1 208 ? 4.285 -6.073 -7.493 1.00 85.12 208 ILE A C 1
ATOM 1600 O O . ILE A 1 208 ? 4.248 -6.468 -6.323 1.00 85.12 208 ILE A O 1
ATOM 1604 N N . ASP A 1 209 ? 3.252 -5.468 -8.074 1.00 84.75 209 ASP A N 1
ATOM 1605 C CA . ASP A 1 209 ? 1.975 -5.228 -7.404 1.00 84.75 209 ASP A CA 1
ATOM 1606 C C . ASP A 1 209 ? 1.261 -6.519 -7.039 1.00 84.75 209 ASP A C 1
ATOM 1608 O O . ASP A 1 209 ? 0.787 -6.681 -5.911 1.00 84.75 209 ASP A O 1
ATOM 1612 N N . GLY A 1 210 ? 1.234 -7.475 -7.966 1.00 80.75 210 GLY A N 1
ATOM 1613 C CA . GLY A 1 210 ? 0.670 -8.792 -7.731 1.00 80.75 210 GLY A CA 1
ATOM 1614 C C . GLY A 1 210 ? 1.376 -9.527 -6.594 1.00 80.75 210 GLY A C 1
ATOM 1615 O O . GLY A 1 210 ? 0.712 -10.031 -5.687 1.00 80.75 210 GLY A O 1
ATOM 1616 N N . ILE A 1 211 ? 2.714 -9.518 -6.576 1.00 86.25 211 ILE A N 1
ATOM 1617 C CA . ILE A 1 211 ? 3.520 -10.094 -5.488 1.00 86.25 211 ILE A CA 1
ATOM 1618 C C . ILE A 1 211 ? 3.240 -9.384 -4.164 1.00 86.25 211 ILE A C 1
ATOM 1620 O O . ILE A 1 211 ? 3.090 -10.051 -3.145 1.00 86.25 211 ILE A O 1
ATOM 1624 N N . SER A 1 212 ? 3.137 -8.057 -4.152 1.00 82.75 212 SER A N 1
ATOM 1625 C CA . SER A 1 212 ? 2.917 -7.291 -2.918 1.00 82.75 212 SER A CA 1
ATOM 1626 C C . SER A 1 212 ? 1.522 -7.543 -2.339 1.00 82.75 212 SER A C 1
ATOM 1628 O O . SER A 1 212 ? 1.371 -7.787 -1.139 1.00 82.75 212 SER A O 1
ATOM 1630 N N . LEU A 1 213 ? 0.495 -7.580 -3.193 1.00 81.31 213 LEU A N 1
ATOM 1631 C CA . LEU A 1 213 ? -0.884 -7.874 -2.802 1.00 81.31 213 LEU A CA 1
ATOM 1632 C C . LEU A 1 213 ? -1.068 -9.333 -2.368 1.00 81.31 213 LEU A C 1
ATOM 1634 O O . LEU A 1 213 ? -1.718 -9.587 -1.356 1.00 81.31 213 LEU A O 1
ATOM 1638 N N . VAL A 1 214 ? -0.478 -10.303 -3.069 1.00 82.69 214 VAL A N 1
ATOM 1639 C CA . VAL A 1 214 ? -0.554 -11.723 -2.681 1.00 82.69 214 VAL A CA 1
ATOM 1640 C C . VAL A 1 214 ? 0.332 -12.009 -1.465 1.00 82.69 214 VAL A C 1
ATOM 1642 O O . VAL A 1 214 ? -0.091 -12.700 -0.543 1.00 82.69 214 VAL A O 1
ATOM 1645 N N . GLY A 1 215 ? 1.532 -11.437 -1.401 1.00 77.94 215 GLY A N 1
ATOM 1646 C CA . GLY A 1 215 ? 2.464 -11.556 -0.277 1.00 77.94 215 GLY A CA 1
ATOM 1647 C C . GLY A 1 215 ? 1.886 -11.016 1.031 1.00 77.94 215 GLY A C 1
ATOM 1648 O O . GLY A 1 215 ? 2.133 -11.574 2.103 1.00 77.94 215 GLY A O 1
ATOM 1649 N N . SER A 1 216 ? 1.021 -10.003 0.946 1.00 73.81 216 SER A N 1
ATOM 1650 C CA . SER A 1 216 ? 0.313 -9.467 2.107 1.00 73.81 216 SER A CA 1
ATOM 1651 C C . SER A 1 216 ? -0.555 -10.512 2.829 1.00 73.81 216 SER A C 1
ATOM 1653 O O . SER A 1 216 ? -0.663 -10.454 4.054 1.00 73.81 216 SER A O 1
ATOM 1655 N N . LEU A 1 217 ? -1.071 -11.540 2.132 1.00 71.00 217 LEU A N 1
ATOM 1656 C CA . LEU A 1 217 ? -1.766 -12.672 2.763 1.00 71.00 217 LEU A CA 1
ATOM 1657 C C . LEU A 1 217 ? -0.853 -13.508 3.649 1.00 71.00 217 LEU A C 1
ATOM 1659 O O . LEU A 1 217 ? -1.272 -13.956 4.717 1.00 71.00 217 LEU A O 1
ATOM 1663 N N . PHE A 1 218 ? 0.366 -13.777 3.185 1.00 69.25 218 PHE A N 1
ATOM 1664 C CA . PHE A 1 218 ? 1.323 -14.574 3.945 1.00 69.25 218 PHE A CA 1
ATOM 1665 C C . PHE A 1 218 ? 1.708 -13.836 5.222 1.00 69.25 218 PHE A C 1
ATOM 1667 O O . PHE A 1 218 ? 1.702 -14.428 6.299 1.00 69.25 218 PHE A O 1
ATOM 1674 N N . VAL A 1 219 ? 1.922 -12.523 5.125 1.00 66.12 219 VAL A N 1
ATOM 1675 C CA . VAL A 1 219 ? 2.215 -11.679 6.288 1.00 66.12 219 VAL A CA 1
ATOM 1676 C C . VAL A 1 219 ? 1.015 -11.567 7.226 1.00 66.12 219 VAL A C 1
ATOM 1678 O O . VAL A 1 219 ? 1.182 -11.671 8.443 1.00 66.12 219 VAL A O 1
ATOM 1681 N N . GLN A 1 220 ? -0.198 -11.442 6.684 1.00 64.75 220 GLN A N 1
ATOM 1682 C CA . GLN A 1 220 ? -1.430 -11.458 7.470 1.00 64.75 220 GLN A CA 1
ATOM 1683 C C . GLN A 1 220 ? -1.577 -12.782 8.242 1.00 64.75 220 GLN A C 1
ATOM 1685 O O . GLN A 1 220 ? -1.859 -12.779 9.439 1.00 64.75 220 GLN A O 1
ATOM 1690 N N . ARG A 1 221 ? -1.325 -13.926 7.597 1.00 61.94 221 ARG A N 1
ATOM 1691 C CA . ARG A 1 221 ? -1.459 -15.250 8.226 1.00 61.94 221 ARG A CA 1
ATOM 1692 C C . ARG A 1 221 ? -0.349 -15.571 9.229 1.00 61.94 221 ARG A C 1
ATOM 1694 O O . ARG A 1 221 ? -0.648 -16.153 10.268 1.00 61.94 221 ARG A O 1
ATOM 1701 N N . MET A 1 222 ? 0.902 -15.203 8.944 1.00 55.28 222 MET A N 1
ATOM 1702 C CA . MET A 1 222 ? 2.043 -15.509 9.818 1.00 55.28 222 MET A CA 1
ATOM 1703 C C . MET A 1 222 ? 2.146 -14.573 11.025 1.00 55.28 222 MET A C 1
ATOM 1705 O O . MET A 1 222 ? 2.453 -15.036 12.120 1.00 55.28 222 MET A O 1
ATOM 1709 N N . TYR A 1 223 ? 1.883 -13.273 10.854 1.00 51.81 223 TYR A N 1
ATOM 1710 C CA . TYR A 1 223 ? 2.205 -12.269 11.878 1.00 51.81 223 TYR A CA 1
ATOM 1711 C C . TYR A 1 223 ? 0.974 -11.578 12.492 1.00 51.81 223 TYR A C 1
ATOM 1713 O O . TYR A 1 223 ? 1.088 -10.967 13.558 1.00 51.81 223 TYR A O 1
ATOM 1721 N N . MET A 1 224 ? -0.208 -11.690 11.867 1.00 51.66 224 MET A N 1
ATOM 1722 C CA . MET A 1 224 ? -1.442 -10.979 12.254 1.00 51.66 224 MET A CA 1
ATOM 1723 C C . MET A 1 224 ? -2.594 -11.930 12.610 1.00 51.66 224 MET A C 1
ATOM 1725 O O . MET A 1 224 ? -3.718 -11.757 12.151 1.00 51.66 224 MET A O 1
ATOM 1729 N N . GLN A 1 225 ? -2.349 -12.921 13.470 1.00 45.91 225 GLN A N 1
ATOM 1730 C CA . GLN A 1 225 ? -3.342 -13.940 13.864 1.00 45.91 225 GLN A CA 1
ATOM 1731 C C . GLN A 1 225 ? -4.616 -13.427 14.582 1.00 45.91 225 GLN A C 1
ATOM 1733 O O . GLN A 1 225 ? -5.459 -14.230 14.972 1.00 45.91 225 GLN A O 1
ATOM 1738 N N . GLY A 1 226 ? -4.806 -12.120 14.771 1.00 50.28 226 GLY A N 1
ATOM 1739 C CA . GLY A 1 226 ? -6.044 -11.592 15.340 1.00 50.28 226 GLY A CA 1
ATOM 1740 C C . GLY A 1 226 ? -6.977 -11.085 14.253 1.00 50.28 226 GLY A C 1
ATOM 1741 O O . GLY A 1 226 ? -6.754 -10.035 13.683 1.00 50.28 226 GLY A O 1
ATOM 1742 N N . TYR A 1 227 ? -8.043 -11.801 13.932 1.00 55.84 227 TYR A N 1
ATOM 1743 C CA . TYR A 1 227 ? -8.977 -11.324 12.913 1.00 55.84 227 TYR A CA 1
ATOM 1744 C C . TYR A 1 227 ? -10.036 -10.437 13.564 1.00 55.84 227 TYR A C 1
ATOM 1746 O O . TYR A 1 227 ? -11.081 -10.939 13.971 1.00 55.84 227 TYR A O 1
ATOM 1754 N N . VAL A 1 228 ? -9.779 -9.131 13.661 1.00 53.69 228 VAL A N 1
ATOM 1755 C CA . VAL A 1 228 ? -10.836 -8.137 13.893 1.00 53.69 228 VAL A CA 1
ATOM 1756 C C . VAL A 1 228 ? -11.222 -7.545 12.545 1.00 53.69 228 VAL A C 1
ATOM 1758 O O . VAL A 1 228 ? -10.503 -6.737 11.967 1.00 53.69 228 VAL A O 1
ATOM 1761 N N . ARG A 1 229 ? -12.369 -7.974 12.032 1.00 56.12 229 ARG A N 1
ATOM 1762 C CA . ARG A 1 229 ? -13.038 -7.380 10.883 1.00 56.12 229 ARG A CA 1
ATOM 1763 C C . ARG A 1 229 ? -13.918 -6.250 11.369 1.00 56.12 229 ARG A C 1
ATOM 1765 O O . ARG A 1 229 ? -14.871 -6.475 12.103 1.00 56.12 229 ARG A O 1
ATOM 1772 N N . LEU A 1 230 ? -13.647 -5.035 10.927 1.00 53.12 230 LEU A N 1
ATOM 1773 C CA . LEU A 1 230 ? -14.679 -4.006 10.955 1.00 53.12 230 LEU A CA 1
ATOM 1774 C C . LEU A 1 230 ? -15.685 -4.412 9.861 1.00 53.12 230 LEU A C 1
ATOM 1776 O O . LEU A 1 230 ? -15.276 -4.532 8.701 1.00 53.12 230 LEU A O 1
ATOM 1780 N N . PRO A 1 231 ? -16.925 -4.800 10.212 1.00 44.59 231 PRO A N 1
ATOM 1781 C CA . PRO A 1 231 ? -17.873 -5.293 9.237 1.00 44.59 231 PRO A CA 1
ATOM 1782 C C . PRO A 1 231 ? -18.274 -4.151 8.297 1.00 44.59 231 PRO A C 1
ATOM 1784 O O . PRO A 1 231 ? -18.438 -3.013 8.750 1.00 44.59 231 PRO A O 1
ATOM 1787 N N . PRO A 1 232 ? -18.486 -4.440 6.999 1.00 42.78 232 PRO A N 1
ATOM 1788 C CA . PRO A 1 232 ? -19.183 -3.497 6.139 1.00 42.78 232 PRO A CA 1
ATOM 1789 C C . PRO A 1 232 ? -20.518 -3.123 6.801 1.00 42.78 232 PRO A C 1
ATOM 1791 O O . PRO A 1 232 ? -21.128 -3.945 7.485 1.00 42.78 232 PRO A O 1
ATOM 1794 N N . SER A 1 233 ? -20.923 -1.861 6.645 1.00 39.09 233 SER A N 1
ATOM 1795 C CA . SER A 1 233 ? -22.139 -1.281 7.232 1.00 39.09 233 SER A CA 1
ATOM 1796 C C . SER A 1 233 ? -23.322 -2.254 7.241 1.00 39.09 233 SER A C 1
ATOM 1798 O O . SER A 1 233 ? -23.526 -2.969 6.256 1.00 39.09 233 SER A O 1
ATOM 1800 N N . ALA A 1 234 ? -24.118 -2.225 8.317 1.00 36.56 234 ALA A N 1
ATOM 1801 C CA . ALA A 1 234 ? -25.390 -2.939 8.412 1.00 36.56 234 ALA A CA 1
ATOM 1802 C C . ALA A 1 234 ? -26.194 -2.735 7.114 1.00 36.56 234 ALA A C 1
ATOM 1804 O O . ALA A 1 234 ? -26.568 -1.612 6.782 1.00 36.56 234 ALA A O 1
ATOM 1805 N N . GLY A 1 235 ? -26.336 -3.809 6.336 1.00 35.69 235 GLY A N 1
ATOM 1806 C CA . GLY A 1 235 ? -26.867 -3.773 4.972 1.00 35.69 235 GLY A CA 1
ATOM 1807 C C . GLY A 1 235 ? -26.131 -4.678 3.980 1.00 35.69 235 GLY A C 1
ATOM 1808 O O . GLY A 1 235 ? -26.706 -5.019 2.953 1.00 35.69 235 GLY A O 1
ATOM 1809 N N . TYR A 1 236 ? -24.906 -5.125 4.279 1.00 36.34 236 TYR A N 1
ATOM 1810 C CA . TYR A 1 236 ? -24.253 -6.193 3.507 1.00 36.34 236 TYR A CA 1
ATOM 1811 C C . TYR A 1 236 ? -24.520 -7.550 4.171 1.00 36.34 236 TYR A C 1
ATOM 1813 O O . TYR A 1 236 ? -23.660 -8.135 4.827 1.00 36.34 236 TYR A O 1
ATOM 1821 N N . ASP A 1 237 ? -25.777 -7.980 4.074 1.00 35.78 237 ASP A N 1
ATOM 1822 C CA . ASP A 1 237 ? -26.222 -9.320 4.446 1.00 35.78 237 ASP A CA 1
ATOM 1823 C C . ASP A 1 237 ? -25.530 -10.312 3.497 1.00 35.78 237 ASP A C 1
ATOM 1825 O O . ASP A 1 237 ? -25.726 -10.276 2.281 1.00 35.78 237 ASP A O 1
ATOM 1829 N N . ASP A 1 238 ? -24.681 -11.174 4.051 1.00 36.53 238 ASP A N 1
ATOM 1830 C CA . ASP A 1 238 ? -23.902 -12.198 3.347 1.00 36.53 238 ASP A CA 1
ATOM 1831 C C . ASP A 1 238 ? -24.814 -13.381 2.948 1.00 36.53 238 ASP A C 1
ATOM 1833 O O . ASP A 1 238 ? -24.560 -14.538 3.272 1.00 36.53 238 ASP A O 1
ATOM 1837 N N . ARG A 1 239 ? -25.925 -13.095 2.250 1.00 34.31 239 ARG A N 1
ATOM 1838 C CA . ARG A 1 239 ? -26.847 -14.100 1.682 1.00 34.31 239 ARG A CA 1
ATOM 1839 C C . ARG A 1 239 ? -26.336 -14.712 0.374 1.00 34.31 239 ARG A C 1
ATOM 1841 O O . ARG A 1 239 ? -27.122 -15.210 -0.426 1.00 34.31 239 ARG A O 1
ATOM 1848 N N . THR A 1 240 ? -25.030 -14.699 0.135 1.00 37.44 240 THR A N 1
ATOM 1849 C CA . THR A 1 240 ? -24.434 -15.335 -1.046 1.00 37.44 240 THR A CA 1
ATOM 1850 C C . THR A 1 240 ? -23.194 -16.134 -0.666 1.00 37.44 240 THR A C 1
ATOM 1852 O O . THR A 1 240 ? -22.088 -15.850 -1.121 1.00 37.44 240 THR A O 1
ATOM 1855 N N . GLN A 1 241 ? -23.381 -17.166 0.155 1.00 30.23 241 GLN A N 1
ATOM 1856 C CA . GLN A 1 241 ? -22.604 -18.394 0.005 1.00 30.23 241 GLN A CA 1
ATOM 1857 C C . GLN A 1 241 ? -23.469 -19.388 -0.779 1.00 30.23 241 GLN A C 1
ATOM 1859 O O . GLN A 1 241 ? -24.578 -19.675 -0.326 1.00 30.23 241 GLN A O 1
ATOM 1864 N N . PRO A 1 242 ? -23.032 -19.903 -1.942 1.00 36.44 242 PRO A N 1
ATOM 1865 C CA . PRO A 1 242 ? -23.610 -21.134 -2.447 1.00 36.44 242 PRO A CA 1
ATOM 1866 C C . PRO A 1 242 ? -23.157 -22.282 -1.534 1.00 36.44 242 PRO A C 1
ATOM 1868 O O . PRO A 1 242 ? -21.989 -22.344 -1.139 1.00 36.44 242 PRO A O 1
ATOM 1871 N N . SER A 1 243 ? -24.132 -23.117 -1.182 1.00 40.53 243 SER A N 1
ATOM 1872 C CA . SER A 1 243 ? -23.999 -24.444 -0.572 1.00 40.53 243 SER A CA 1
ATOM 1873 C C . SER A 1 243 ? -22.998 -25.335 -1.295 1.00 40.53 243 SER A C 1
ATOM 1875 O O . SER A 1 243 ? -23.027 -25.298 -2.548 1.00 40.53 243 SER A O 1
#